Protein AF-A0A5C1WCX3-F1 (afdb_monomer)

Solvent-accessible surface area (backbone atoms only — not comparable to full-atom values): 14632 Å² total; per-residue (Å²): 118,58,54,65,74,42,49,71,80,59,62,38,35,52,77,54,63,35,59,62,58,68,59,16,51,50,37,26,51,51,13,43,49,52,18,51,50,52,45,65,70,44,47,64,62,51,51,53,50,53,56,34,58,76,44,61,42,79,35,90,69,39,45,83,42,77,73,47,75,51,74,46,94,71,34,42,33,42,35,40,33,31,38,35,41,76,88,66,50,77,47,77,50,75,48,67,39,64,46,78,77,90,76,88,82,88,65,56,42,27,26,19,74,88,45,76,84,48,70,46,46,40,54,58,44,75,40,40,62,46,33,51,52,51,51,49,49,52,34,48,50,25,39,51,44,14,50,50,15,47,51,47,39,52,52,40,51,52,50,49,62,57,34,69,46,67,32,42,51,44,71,39,73,22,40,53,76,47,78,48,80,50,95,69,33,31,38,37,34,30,37,34,66,56,94,91,42,79,46,76,51,71,35,47,36,49,61,87,51,47,66,25,54,74,42,78,83,63,45,32,33,42,28,32,28,39,77,87,50,90,64,65,30,69,32,33,62,84,49,67,34,40,69,64,50,72,67,52,48,48,43,40,44,66,50,47,44,75,42,53,52,49,51,52,51,58,57,61,71,74,106

Radius of gyration: 29.3 Å; Cα contacts (8 Å, |Δi|>4): 472; chains: 1; bounding box: 71×28×75 Å

Foldseek 3Di:
DALQVLFDQWFWFFPDFQFDLVVLVVLLCQLQVQLVVLCVVCVVVLVLLVQQLVAKDFQPLKDKDDWDWDDDPQFKIWIWIWIQHNVRDTDIDIDIFTDNDDDDDDWTWMAGPVDRVDIDIRVSSVRSVRVVVVSCCRSVVSNVSNVVSVVSNVVVVVVCVLRVDGFGKRKWKWFWDDWDADPFWIKTWIWTDDPNDIDIDIGIDGNPFAFQAQALVRGIGIWIDGPVDPHIGTATNQSNSIPDDPVSSVSSCVNRVVSSVSNVVVVVVVD

pLDDT: mean 83.67, std 8.53, range [45.97, 97.56]

Sequence (271 aa):
MSVLDAFPTRPLRASRIGISRLTGCFVVLVGFAFAGGIGWWQAEDLWRDYKISRNYEIADDARISNGECKTRKLIFTDCSATIIAADGARNRVEMMFVDMHAGGYETGVVRSREDPRLLTLELGVEKITDRILTFLAFVGGFAVLGIAGLAMLFKASRLRRAVAKPVVMRPVVAKVLTQTRTWLNHTIKYEYSLDGKTRKATSILKKNEIPFFLDTEERQVLAVVPQTTSTPILLDAGLETLDLTDEERAAVHAAISPVQDDIRLDRSMRW

Nearest PDB structures (foldseek):
  5qtm-assembly2_D  TM=6.653E-01  e=6.587E-01  Homo sapiens
  8rdz-assembly1_A  TM=6.719E-01  e=8.183E-01  Homo sapiens
  8ptt-assembly1_A  TM=5.996E-01  e=9.629E-01  Homo sapiens
  8rdz-assembly1_C  TM=5.675E-01  e=9.121E-01  Homo sapiens
  5qj4-assembly1_B  TM=4.917E-01  e=4.757E-01  Homo sapiens

Structure (mmCIF, N/CA/C/O backbone):
data_AF-A0A5C1WCX3-F1
#
_entry.id   AF-A0A5C1WCX3-F1
#
loop_
_atom_site.group_PDB
_atom_site.id
_atom_site.type_symbol
_atom_site.label_atom_id
_atom_site.label_alt_id
_atom_site.label_comp_id
_atom_site.label_asym_id
_atom_site.label_entity_id
_atom_site.label_seq_id
_atom_site.pdbx_PDB_ins_code
_atom_site.Cartn_x
_atom_site.Cartn_y
_atom_site.Cartn_z
_atom_site.occupancy
_atom_site.B_iso_or_equiv
_atom_site.auth_seq_id
_atom_site.auth_comp_id
_atom_site.auth_asym_id
_atom_site.auth_atom_id
_atom_site.pdbx_PDB_model_num
ATOM 1 N N . MET A 1 1 ? -27.845 5.867 27.909 1.00 54.31 1 MET A N 1
ATOM 2 C CA . MET A 1 1 ? -26.545 5.285 28.303 1.00 54.31 1 MET A CA 1
ATOM 3 C C . MET A 1 1 ? -25.679 5.271 27.056 1.00 54.31 1 MET A C 1
ATOM 5 O O . MET A 1 1 ? -26.200 4.885 26.016 1.00 54.31 1 MET A O 1
ATOM 9 N N . SER A 1 2 ? -24.451 5.796 27.095 1.00 75.56 2 SER A N 1
ATOM 10 C CA . SER A 1 2 ? -23.596 5.782 25.900 1.00 75.56 2 SER A CA 1
ATOM 11 C C . SER A 1 2 ? -23.181 4.342 25.609 1.00 75.56 2 SER A C 1
ATOM 13 O O . SER A 1 2 ? -22.926 3.586 26.545 1.00 75.56 2 SER A O 1
ATOM 15 N N . VAL A 1 3 ? -23.068 3.944 24.337 1.00 80.81 3 VAL A N 1
ATOM 16 C CA . VAL A 1 3 ? -22.602 2.582 24.006 1.00 80.81 3 VAL A CA 1
ATOM 17 C C . VAL A 1 3 ? -21.200 2.302 24.553 1.00 80.81 3 VAL A C 1
ATOM 19 O O . VAL A 1 3 ? -20.834 1.156 24.792 1.00 80.81 3 VAL A O 1
ATOM 22 N N . LEU A 1 4 ? -20.415 3.363 24.767 1.00 83.94 4 LEU A N 1
ATOM 23 C CA . LEU A 1 4 ? -19.086 3.278 25.360 1.00 83.94 4 LEU A CA 1
ATOM 24 C C . LEU A 1 4 ? -19.147 2.841 26.830 1.00 83.94 4 LEU A C 1
ATOM 26 O O . LEU A 1 4 ? -18.265 2.110 27.268 1.00 83.94 4 LEU A O 1
ATOM 30 N N . ASP A 1 5 ? -20.197 3.238 27.557 1.00 84.88 5 ASP A N 1
ATOM 31 C CA . ASP A 1 5 ? -20.399 2.900 28.974 1.00 84.88 5 ASP A CA 1
ATOM 32 C C . ASP A 1 5 ? -20.953 1.479 29.147 1.00 84.88 5 ASP A C 1
ATOM 34 O O . ASP A 1 5 ? -20.758 0.854 30.185 1.00 84.88 5 ASP A O 1
ATOM 38 N N . ALA A 1 6 ? -21.647 0.963 28.126 1.00 85.19 6 ALA A N 1
ATOM 39 C CA . ALA A 1 6 ? -22.152 -0.410 28.093 1.00 85.19 6 ALA A CA 1
ATOM 40 C C . ALA A 1 6 ? -21.048 -1.445 27.810 1.00 85.19 6 ALA A C 1
ATOM 42 O O . ALA A 1 6 ? -21.290 -2.649 27.890 1.00 85.19 6 ALA A O 1
ATOM 43 N N . PHE A 1 7 ? -19.843 -0.992 27.453 1.00 86.88 7 PHE A N 1
ATOM 44 C CA . PHE A 1 7 ? -18.745 -1.872 27.090 1.00 86.88 7 PHE A CA 1
ATOM 45 C C . PHE A 1 7 ? -18.022 -2.412 28.335 1.00 86.88 7 PHE A C 1
ATOM 47 O O . PHE A 1 7 ? -17.680 -1.633 29.230 1.00 86.88 7 PHE A O 1
ATOM 54 N N . PRO A 1 8 ? -17.732 -3.723 28.414 1.00 87.12 8 PRO A N 1
ATOM 55 C CA . PRO A 1 8 ? -17.128 -4.299 29.608 1.00 87.12 8 PRO A CA 1
ATOM 56 C C . PRO A 1 8 ? -15.691 -3.809 29.828 1.00 87.12 8 PRO A C 1
ATOM 58 O O . PRO A 1 8 ? -14.899 -3.656 28.896 1.00 87.12 8 PRO A O 1
ATOM 61 N N . THR A 1 9 ? -15.335 -3.615 31.098 1.00 87.31 9 THR A N 1
ATOM 62 C CA . THR A 1 9 ? -14.008 -3.145 31.533 1.00 87.31 9 THR A CA 1
ATOM 63 C C . THR A 1 9 ? -13.028 -4.282 31.825 1.00 87.31 9 THR A C 1
ATOM 65 O O . THR A 1 9 ? -11.840 -4.036 32.055 1.00 87.31 9 THR A O 1
ATOM 68 N N . ARG A 1 10 ? -13.496 -5.538 31.804 1.00 89.75 10 ARG A N 1
ATOM 69 C CA . ARG A 1 10 ? -12.650 -6.719 32.010 1.00 89.75 10 ARG A CA 1
ATOM 70 C C . ARG A 1 10 ? -11.712 -6.961 30.816 1.00 89.75 10 ARG A C 1
ATOM 72 O O . ARG A 1 10 ? -11.989 -6.515 29.702 1.00 89.75 10 ARG A O 1
ATOM 79 N N . PRO A 1 11 ? -10.612 -7.705 31.006 1.00 89.25 11 PRO A N 1
ATOM 80 C CA . PRO A 1 11 ? -9.780 -8.145 29.894 1.00 89.25 11 PRO A CA 1
ATOM 81 C C . PRO A 1 11 ? -10.561 -9.039 28.919 1.00 89.25 11 PRO A C 1
ATOM 83 O O . PRO A 1 11 ? -11.197 -10.006 29.339 1.00 89.25 11 PRO A O 1
ATOM 86 N N . LEU A 1 12 ? -10.461 -8.729 27.625 1.00 88.25 12 LEU A N 1
ATOM 87 C CA . LEU A 1 12 ? -11.078 -9.469 26.524 1.00 88.25 12 LEU A CA 1
ATOM 88 C C . LEU A 1 12 ? -10.011 -10.011 25.571 1.00 88.25 12 LEU A C 1
ATOM 90 O O . LEU A 1 12 ? -8.953 -9.405 25.367 1.00 88.25 12 LEU A O 1
ATOM 94 N N . ARG A 1 13 ? -10.300 -11.144 24.942 1.00 87.44 13 ARG A N 1
ATOM 95 C CA . ARG A 1 13 ? -9.535 -11.721 23.842 1.00 87.44 13 ARG A CA 1
ATOM 96 C C . ARG A 1 13 ? -10.219 -11.406 22.515 1.00 87.44 13 ARG A C 1
ATOM 98 O O . ARG A 1 13 ? -11.413 -11.619 22.333 1.00 87.44 13 ARG A O 1
ATOM 105 N N . ALA A 1 14 ? -9.429 -10.961 21.542 1.00 86.69 14 ALA A N 1
ATOM 106 C CA . ALA A 1 14 ? -9.920 -10.787 20.181 1.00 86.69 14 ALA A CA 1
ATOM 107 C C . ALA A 1 14 ? -9.799 -12.101 19.395 1.00 86.69 14 ALA A C 1
ATOM 109 O O . ALA A 1 14 ? -8.703 -12.655 19.257 1.00 86.69 14 ALA A O 1
ATOM 110 N N . SER A 1 15 ? -10.916 -12.583 18.851 1.00 80.62 15 SER A N 1
ATOM 111 C CA . SER A 1 15 ? -10.956 -13.751 17.961 1.00 80.62 15 SER A CA 1
ATOM 112 C C . SER A 1 15 ? -10.425 -13.396 16.564 1.00 80.62 15 SER A C 1
ATOM 114 O O . SER A 1 15 ? -9.787 -14.212 15.890 1.00 80.62 15 SER A O 1
ATOM 116 N N . ARG A 1 16 ? -10.640 -12.143 16.141 1.00 81.00 16 ARG A N 1
ATOM 117 C CA . ARG A 1 16 ? -10.259 -11.590 14.837 1.00 81.00 16 ARG A CA 1
ATOM 118 C C . ARG A 1 16 ? -9.693 -10.178 15.009 1.00 81.00 16 ARG A C 1
ATOM 120 O O . ARG A 1 16 ? -10.049 -9.458 15.927 1.00 81.00 16 ARG A O 1
ATOM 127 N N . ILE A 1 17 ? -8.780 -9.781 14.119 1.00 82.44 17 ILE A N 1
ATOM 128 C CA . ILE A 1 17 ? -8.096 -8.473 14.193 1.00 82.44 17 ILE A CA 1
ATOM 129 C C . ILE A 1 17 ? -8.298 -7.588 12.955 1.00 82.44 17 ILE A C 1
ATOM 131 O O . ILE A 1 17 ? -7.704 -6.521 12.871 1.00 82.44 17 ILE A O 1
ATOM 135 N N . GLY A 1 18 ? -9.057 -8.048 11.955 1.00 77.94 18 GLY A N 1
ATOM 136 C CA . GLY A 1 18 ? -9.372 -7.268 10.748 1.00 77.94 18 GLY A CA 1
ATOM 137 C C . GLY A 1 18 ? -8.193 -6.944 9.813 1.00 77.94 18 GLY A C 1
ATOM 138 O O . GLY A 1 18 ? -8.385 -6.245 8.824 1.00 77.94 18 GLY A O 1
ATOM 139 N N . ILE A 1 19 ? -6.975 -7.440 10.078 1.00 81.12 19 ILE A N 1
ATOM 140 C CA . ILE A 1 19 ? -5.797 -7.250 9.211 1.00 81.12 19 ILE A CA 1
ATOM 141 C C . ILE A 1 19 ? -5.394 -8.592 8.585 1.00 81.12 19 ILE A C 1
ATOM 143 O O . ILE A 1 19 ? -4.984 -9.530 9.281 1.00 81.12 19 ILE A O 1
ATOM 147 N N . SER A 1 20 ? -5.494 -8.685 7.258 1.00 81.25 20 SER A N 1
ATOM 148 C CA . SER A 1 20 ? -5.172 -9.897 6.499 1.00 81.25 20 SER A CA 1
ATOM 149 C C . SER A 1 20 ? -3.660 -10.081 6.333 1.00 81.25 20 SER A C 1
ATOM 151 O O . SER A 1 20 ? -2.993 -9.310 5.641 1.00 81.25 20 SER A O 1
ATOM 153 N N . ARG A 1 21 ? -3.110 -11.151 6.928 1.00 85.50 21 ARG A N 1
ATOM 154 C CA . ARG A 1 21 ? -1.709 -11.554 6.694 1.00 85.50 21 ARG A CA 1
ATOM 155 C C . ARG A 1 21 ? -1.490 -12.021 5.262 1.00 85.50 21 ARG A C 1
ATOM 157 O O . ARG A 1 21 ? -0.447 -11.727 4.700 1.00 85.50 21 ARG A O 1
ATOM 164 N N . LEU A 1 22 ? -2.468 -12.712 4.679 1.00 86.50 22 LEU A N 1
ATOM 165 C CA . LEU A 1 22 ? -2.357 -13.240 3.323 1.00 86.50 22 LEU A CA 1
ATOM 166 C C . LEU A 1 22 ? -2.251 -12.106 2.300 1.00 86.50 22 LEU A C 1
ATOM 168 O O . LEU A 1 22 ? -1.388 -12.143 1.433 1.00 86.50 22 LEU A O 1
ATOM 172 N N . THR A 1 23 ? -3.049 -11.050 2.477 1.00 85.81 23 THR A N 1
ATOM 173 C CA . THR A 1 23 ? -2.954 -9.837 1.655 1.00 85.81 23 THR A CA 1
ATOM 174 C C . THR A 1 23 ? -1.599 -9.156 1.834 1.00 85.81 23 THR A C 1
ATOM 176 O O . THR A 1 23 ? -0.969 -8.809 0.844 1.00 85.81 23 THR A O 1
ATOM 179 N N . GLY A 1 24 ? -1.108 -9.025 3.073 1.00 88.88 24 GLY A N 1
ATOM 180 C CA . GLY A 1 24 ? 0.228 -8.479 3.334 1.00 88.88 24 GLY A CA 1
ATOM 181 C C . GLY A 1 24 ? 1.340 -9.279 2.645 1.00 88.88 24 GLY A C 1
ATOM 182 O O . GLY A 1 24 ? 2.166 -8.696 1.952 1.00 88.88 24 GLY A O 1
ATOM 183 N N . CYS A 1 25 ? 1.331 -10.611 2.768 1.00 93.56 25 CYS A N 1
ATOM 184 C CA . CYS A 1 25 ? 2.296 -11.492 2.103 1.00 93.56 25 CYS A CA 1
ATOM 185 C C . CYS A 1 25 ? 2.216 -11.383 0.578 1.00 93.56 25 CYS A C 1
ATOM 187 O O . CYS A 1 25 ? 3.249 -11.276 -0.072 1.00 93.56 25 CYS A O 1
ATOM 189 N N . PHE A 1 26 ? 1.009 -11.368 0.014 1.00 93.12 26 PHE A N 1
ATOM 190 C CA . PHE A 1 26 ? 0.811 -11.209 -1.423 1.00 93.12 26 PHE A CA 1
ATOM 191 C C . PHE A 1 26 ? 1.387 -9.882 -1.932 1.00 93.12 26 PHE A C 1
ATOM 193 O O . PHE A 1 26 ? 2.135 -9.876 -2.902 1.00 93.12 26 PHE A O 1
ATOM 200 N N . VAL A 1 27 ? 1.112 -8.769 -1.243 1.00 93.19 27 VAL A N 1
ATOM 201 C CA . VAL A 1 27 ? 1.635 -7.441 -1.607 1.00 93.19 27 VAL A CA 1
ATOM 202 C C . VAL A 1 27 ? 3.164 -7.389 -1.518 1.00 93.19 27 VAL A C 1
ATOM 204 O O . VAL A 1 27 ? 3.795 -6.821 -2.403 1.00 93.19 27 VAL A O 1
ATOM 207 N N . VAL A 1 28 ? 3.767 -8.011 -0.497 1.00 96.50 28 VAL A N 1
ATOM 208 C CA . VAL A 1 28 ? 5.232 -8.142 -0.381 1.00 96.50 28 VAL A CA 1
ATOM 209 C C . VAL A 1 28 ? 5.802 -8.914 -1.568 1.00 96.50 28 VAL A C 1
ATOM 211 O O . VAL A 1 28 ? 6.721 -8.428 -2.223 1.00 96.50 28 VAL A O 1
ATOM 214 N N . LEU A 1 29 ? 5.251 -10.099 -1.851 1.00 97.06 29 LEU A N 1
ATOM 215 C CA . LEU A 1 29 ? 5.734 -10.966 -2.924 1.00 97.06 29 LEU A CA 1
ATOM 216 C C . LEU A 1 29 ? 5.628 -10.277 -4.281 1.00 97.06 29 LEU A C 1
ATOM 218 O O . LEU A 1 29 ? 6.614 -10.217 -5.002 1.00 97.06 29 LEU A O 1
ATOM 222 N N . VAL A 1 30 ? 4.466 -9.708 -4.600 1.00 96.06 30 VAL A N 1
ATOM 223 C CA . VAL A 1 30 ? 4.247 -8.982 -5.854 1.00 96.06 30 VAL A CA 1
ATOM 224 C C . VAL A 1 30 ? 5.168 -7.765 -5.935 1.00 96.06 30 VAL A C 1
ATOM 226 O O . VAL A 1 30 ? 5.891 -7.622 -6.914 1.00 96.06 30 VAL A O 1
ATOM 229 N N . GLY A 1 31 ? 5.209 -6.916 -4.904 1.00 96.12 31 GLY A N 1
ATOM 230 C CA . GLY A 1 31 ? 6.033 -5.705 -4.907 1.00 96.12 31 GLY A CA 1
ATOM 231 C C . GLY A 1 31 ? 7.514 -5.995 -5.160 1.00 96.12 31 GLY A C 1
ATOM 232 O O . GLY A 1 31 ? 8.108 -5.429 -6.074 1.00 96.12 31 GLY A O 1
ATOM 233 N N . PHE A 1 32 ? 8.111 -6.929 -4.415 1.00 97.56 32 PHE A N 1
ATOM 234 C CA . PHE A 1 32 ? 9.528 -7.254 -4.596 1.00 97.56 32 PHE A CA 1
ATOM 235 C C . PHE A 1 32 ? 9.811 -8.095 -5.844 1.00 97.56 32 PHE A C 1
ATOM 237 O O . PHE A 1 32 ? 10.855 -7.890 -6.458 1.00 97.56 32 PHE A O 1
ATOM 244 N N . ALA A 1 33 ? 8.908 -8.989 -6.262 1.00 97.12 33 ALA A N 1
ATOM 245 C CA . ALA A 1 33 ? 9.095 -9.759 -7.492 1.00 97.12 33 ALA A CA 1
ATOM 246 C C . ALA A 1 33 ? 9.099 -8.854 -8.729 1.00 97.12 33 ALA A C 1
ATOM 248 O O . ALA A 1 33 ? 9.967 -9.003 -9.582 1.00 97.12 33 ALA A O 1
ATOM 249 N N . PHE A 1 34 ? 8.184 -7.881 -8.813 1.00 96.12 34 PHE A N 1
ATOM 250 C CA . PHE A 1 34 ? 8.174 -6.925 -9.923 1.00 96.12 34 PHE A CA 1
ATOM 251 C C . PHE A 1 34 ? 9.358 -5.957 -9.859 1.00 96.12 34 PHE A C 1
ATOM 253 O O . PHE A 1 34 ? 10.005 -5.743 -10.879 1.00 96.12 34 PHE A O 1
ATOM 260 N N . ALA A 1 35 ? 9.693 -5.419 -8.681 1.00 95.44 35 ALA A N 1
ATOM 261 C CA . ALA A 1 35 ? 10.859 -4.544 -8.536 1.00 95.44 35 ALA A CA 1
ATOM 262 C C . ALA A 1 35 ? 12.164 -5.262 -8.920 1.00 95.44 35 ALA A C 1
ATOM 264 O O . ALA A 1 35 ? 12.956 -4.731 -9.695 1.00 95.44 35 ALA A O 1
ATOM 265 N N . GLY A 1 36 ? 12.362 -6.487 -8.421 1.00 94.75 36 GLY A N 1
ATOM 266 C CA . GLY A 1 36 ? 13.529 -7.310 -8.730 1.00 94.75 36 GLY A CA 1
ATOM 267 C C . GLY A 1 36 ? 13.553 -7.781 -10.183 1.00 94.75 36 GLY A C 1
ATOM 268 O O . GLY A 1 36 ? 14.598 -7.712 -10.818 1.00 94.75 36 GLY A O 1
ATOM 269 N N . GLY A 1 37 ? 12.410 -8.199 -10.731 1.00 94.75 37 GLY A N 1
ATOM 270 C CA . GLY A 1 37 ? 12.292 -8.651 -12.118 1.00 94.75 37 GLY A CA 1
ATOM 271 C C . GLY A 1 37 ? 12.561 -7.539 -13.132 1.00 94.75 37 GLY A C 1
ATOM 272 O O . GLY A 1 37 ? 13.346 -7.740 -14.054 1.00 94.75 37 GLY A O 1
ATOM 273 N N . ILE A 1 38 ? 11.974 -6.351 -12.937 1.00 91.00 38 ILE A N 1
ATOM 274 C CA . ILE A 1 38 ? 12.250 -5.172 -13.779 1.00 91.00 38 ILE A CA 1
ATOM 275 C C . ILE A 1 38 ? 13.706 -4.742 -13.614 1.00 91.00 38 ILE A C 1
ATOM 277 O O . ILE A 1 38 ? 14.377 -4.478 -14.608 1.00 91.00 38 ILE A O 1
ATOM 281 N N . GLY A 1 39 ? 14.196 -4.705 -12.371 1.00 92.00 39 GLY A N 1
ATOM 282 C CA . GLY A 1 39 ? 15.583 -4.379 -12.062 1.00 92.00 39 GLY A CA 1
ATOM 283 C C . GLY A 1 39 ? 16.560 -5.276 -12.812 1.00 92.00 39 GLY A C 1
ATOM 284 O O . GLY A 1 39 ? 17.417 -4.775 -13.523 1.00 92.00 39 GLY A O 1
ATOM 285 N N . TRP A 1 40 ? 16.391 -6.593 -12.715 1.00 92.12 40 TRP A N 1
ATOM 286 C CA . TRP A 1 40 ? 17.244 -7.566 -13.394 1.00 92.12 40 TRP A CA 1
ATOM 287 C C . TRP A 1 40 ? 17.157 -7.468 -14.919 1.00 92.12 40 TRP A C 1
ATOM 289 O O . TRP A 1 40 ? 18.179 -7.487 -15.593 1.00 92.12 40 TRP A O 1
ATOM 299 N N . TRP A 1 41 ? 15.944 -7.342 -15.465 1.00 87.44 41 TRP A N 1
ATOM 300 C CA . TRP A 1 41 ? 15.730 -7.338 -16.913 1.00 87.44 41 TRP A CA 1
ATOM 301 C C . TRP A 1 41 ? 16.257 -6.073 -17.602 1.00 87.44 41 TRP A C 1
ATOM 303 O O . TRP A 1 41 ? 16.785 -6.165 -18.702 1.00 87.44 41 TRP A O 1
ATOM 313 N N . GLN A 1 42 ? 16.134 -4.903 -16.968 1.00 86.19 42 GLN A N 1
ATOM 314 C CA . GLN A 1 42 ? 16.474 -3.616 -17.591 1.00 86.19 42 GLN A CA 1
ATOM 315 C C . GLN A 1 42 ? 17.827 -3.046 -17.147 1.00 86.19 42 GLN A C 1
ATOM 317 O O . GLN A 1 42 ? 18.332 -2.127 -17.791 1.00 86.19 42 GLN A O 1
ATOM 322 N N . ALA A 1 43 ? 18.423 -3.536 -16.054 1.00 84.44 43 ALA A N 1
ATOM 323 C CA . ALA A 1 43 ? 19.650 -2.943 -15.520 1.00 84.44 43 ALA A CA 1
ATOM 324 C C . ALA A 1 43 ? 20.826 -3.016 -16.499 1.00 84.44 43 ALA A C 1
ATOM 326 O O . ALA A 1 43 ? 21.562 -2.038 -16.609 1.00 84.44 43 ALA A O 1
ATOM 327 N N . GLU A 1 44 ? 21.008 -4.137 -17.205 1.00 83.88 44 GLU A N 1
ATOM 328 C CA . GLU A 1 44 ? 22.140 -4.304 -18.127 1.00 83.88 44 GLU A CA 1
ATOM 329 C C . GLU A 1 44 ? 22.045 -3.356 -19.327 1.00 83.88 44 GLU A C 1
ATOM 331 O O . GLU A 1 44 ? 23.003 -2.639 -19.623 1.00 83.88 44 GLU A O 1
ATOM 336 N N . ASP A 1 45 ? 20.878 -3.293 -19.971 1.00 79.44 45 ASP A N 1
ATOM 337 C CA . ASP A 1 45 ? 20.640 -2.397 -21.104 1.00 79.44 45 ASP A CA 1
ATOM 338 C C . ASP A 1 45 ? 20.734 -0.924 -20.683 1.00 79.44 45 ASP A C 1
ATOM 340 O O . ASP A 1 45 ? 21.386 -0.127 -21.357 1.00 79.44 45 ASP A O 1
ATOM 344 N N . LEU A 1 46 ? 20.165 -0.560 -19.528 1.00 82.19 46 LEU A N 1
ATOM 345 C CA . LEU A 1 46 ? 20.237 0.807 -19.011 1.00 82.19 46 LEU A CA 1
ATOM 346 C C . LEU A 1 46 ? 21.671 1.211 -18.650 1.00 82.19 46 LEU A C 1
ATOM 348 O O . LEU A 1 46 ? 22.074 2.345 -18.905 1.00 82.19 46 LEU A O 1
ATOM 352 N N . TRP A 1 47 ? 22.455 0.296 -18.073 1.00 83.06 47 TRP A N 1
ATOM 353 C CA . TRP A 1 47 ? 23.858 0.540 -17.746 1.00 83.06 47 TRP A CA 1
ATOM 354 C C . TRP A 1 47 ? 24.712 0.720 -19.002 1.00 83.06 47 TRP A C 1
ATOM 356 O O . TRP A 1 47 ? 25.517 1.654 -19.070 1.00 83.06 47 TRP A O 1
ATOM 366 N N . ARG A 1 48 ? 24.509 -0.134 -20.014 1.00 78.75 48 ARG A N 1
ATOM 367 C CA . ARG A 1 48 ? 25.169 -0.008 -21.318 1.00 78.75 48 ARG A CA 1
ATOM 368 C C . ARG A 1 48 ? 24.858 1.348 -21.947 1.00 78.75 48 ARG A C 1
ATOM 370 O O . ARG A 1 48 ? 25.778 2.067 -22.326 1.00 78.75 48 ARG A O 1
ATOM 377 N N . ASP A 1 49 ? 23.587 1.725 -21.994 1.00 76.19 49 ASP A N 1
ATOM 378 C CA . ASP A 1 49 ? 23.151 2.958 -22.646 1.00 76.19 49 ASP A CA 1
ATOM 379 C C . ASP A 1 49 ? 23.601 4.211 -21.868 1.00 76.19 49 ASP A C 1
ATOM 381 O O . ASP A 1 49 ? 24.029 5.198 -22.470 1.00 76.19 49 ASP A O 1
ATOM 385 N N . TYR A 1 50 ? 23.626 4.154 -20.530 1.00 82.50 50 TYR A N 1
ATOM 386 C CA . TYR A 1 50 ? 24.215 5.204 -19.693 1.00 82.50 50 TYR A CA 1
ATOM 387 C C . TYR A 1 50 ? 25.710 5.376 -19.975 1.00 82.50 50 TYR A C 1
ATOM 389 O O . TYR A 1 50 ? 26.184 6.504 -20.124 1.00 82.50 50 TYR A O 1
ATOM 397 N N . LYS A 1 51 ? 26.458 4.276 -20.118 1.00 81.94 51 LYS A N 1
ATOM 398 C CA . LYS A 1 51 ? 27.881 4.330 -20.463 1.00 81.94 51 LYS A CA 1
ATOM 399 C C . LYS A 1 51 ? 28.100 5.001 -21.823 1.00 81.94 51 LYS A C 1
ATOM 401 O O . LYS A 1 51 ? 28.961 5.871 -21.934 1.00 81.94 51 LYS A O 1
ATOM 406 N N . ILE A 1 52 ? 27.287 4.658 -22.825 1.00 79.00 52 ILE A N 1
ATOM 407 C CA . ILE A 1 52 ? 27.352 5.270 -24.161 1.00 79.00 52 ILE A CA 1
ATOM 408 C C . ILE A 1 52 ? 27.044 6.774 -24.087 1.00 79.00 52 ILE A C 1
ATOM 410 O O . ILE A 1 52 ? 27.793 7.569 -24.650 1.00 79.00 52 ILE A O 1
ATOM 414 N N . SER A 1 53 ? 26.026 7.189 -23.322 1.00 79.25 53 SER A N 1
ATOM 415 C CA . SER A 1 53 ? 25.641 8.608 -23.213 1.00 79.25 53 SER A CA 1
ATOM 416 C C . SER A 1 53 ? 26.738 9.534 -22.671 1.00 79.25 53 SER A C 1
ATOM 418 O O . SER A 1 53 ? 26.702 10.740 -22.906 1.00 79.25 53 SER A O 1
ATOM 420 N N . ARG A 1 54 ? 27.727 8.992 -21.946 1.00 82.69 54 ARG A N 1
ATOM 421 C CA . ARG A 1 54 ? 28.820 9.778 -21.355 1.00 82.69 54 ARG A CA 1
ATOM 422 C C . ARG A 1 54 ? 29.935 10.091 -22.346 1.00 82.69 54 ARG A C 1
ATOM 424 O O . ARG A 1 54 ? 30.655 11.062 -22.127 1.00 82.69 54 ARG A O 1
ATOM 431 N N . ASN A 1 55 ? 30.110 9.270 -23.382 1.00 81.81 55 ASN A N 1
ATOM 432 C CA . ASN A 1 55 ? 31.221 9.396 -24.321 1.00 81.81 55 ASN A CA 1
ATOM 433 C C . ASN A 1 55 ? 30.871 8.767 -25.682 1.00 81.81 55 ASN A C 1
ATOM 435 O O . ASN A 1 55 ? 31.230 7.617 -25.967 1.00 81.81 55 ASN A O 1
ATOM 439 N N . TYR A 1 56 ? 30.154 9.532 -26.508 1.00 83.00 56 TYR A N 1
ATOM 440 C CA . TYR A 1 56 ? 29.706 9.115 -27.835 1.00 83.00 56 TYR A CA 1
ATOM 441 C C . TYR A 1 56 ? 30.250 10.019 -28.947 1.00 83.00 56 TYR A C 1
ATOM 443 O O . TYR A 1 56 ? 30.691 11.146 -28.712 1.00 83.00 56 TYR A O 1
ATOM 451 N N . GLU A 1 57 ? 30.209 9.503 -30.170 1.00 85.00 57 GLU A N 1
ATOM 452 C CA . GLU A 1 57 ? 30.442 10.240 -31.409 1.00 85.00 57 GLU A CA 1
ATOM 453 C C . GLU A 1 57 ? 29.385 9.887 -32.458 1.00 85.00 57 GLU A C 1
ATOM 455 O O . GLU A 1 57 ? 28.771 8.820 -32.398 1.00 85.00 57 GLU A O 1
ATOM 460 N N . ILE A 1 58 ? 29.160 10.797 -33.405 1.00 84.62 58 ILE A N 1
ATOM 461 C CA . ILE A 1 58 ? 28.224 10.592 -34.515 1.00 84.62 58 ILE A CA 1
ATOM 462 C C . ILE A 1 58 ? 28.857 9.608 -35.506 1.00 84.62 58 ILE A C 1
ATOM 464 O O . ILE A 1 58 ? 30.019 9.761 -35.882 1.00 84.62 58 ILE A O 1
ATOM 468 N N . ALA A 1 59 ? 28.104 8.582 -35.900 1.00 83.00 59 ALA A N 1
ATOM 469 C CA . ALA A 1 59 ? 28.544 7.562 -36.846 1.00 83.00 59 ALA A CA 1
ATOM 470 C C . ALA A 1 59 ? 27.950 7.832 -38.238 1.00 8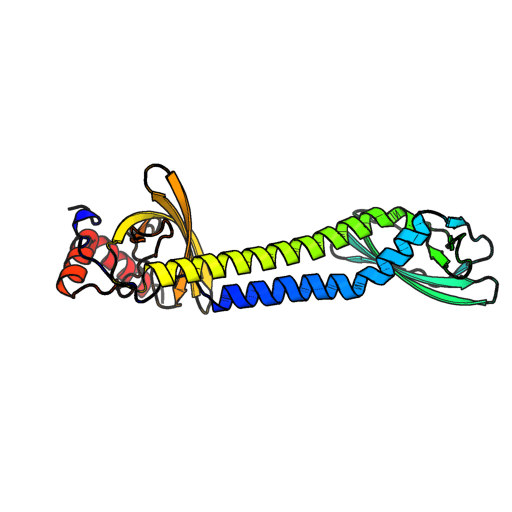3.00 59 ALA A C 1
ATOM 472 O O . ALA A 1 59 ? 26.942 7.235 -38.616 1.00 83.00 59 ALA A O 1
ATOM 473 N N . ASP A 1 60 ? 28.587 8.722 -39.004 1.00 81.19 60 ASP A N 1
ATOM 474 C CA . ASP A 1 60 ? 28.153 9.107 -40.363 1.00 81.19 60 ASP A CA 1
ATOM 475 C C . ASP A 1 60 ? 28.223 7.949 -41.383 1.00 81.19 60 ASP A C 1
ATOM 477 O O . ASP A 1 60 ? 27.623 7.990 -42.459 1.00 81.19 60 ASP A O 1
ATOM 481 N N . ASP A 1 61 ? 28.972 6.900 -41.047 1.00 80.94 61 ASP A N 1
ATOM 482 C CA . ASP A 1 61 ? 29.172 5.682 -41.830 1.00 80.94 61 ASP A CA 1
ATOM 483 C C . ASP A 1 61 ? 28.100 4.603 -41.576 1.00 80.94 61 ASP A C 1
ATOM 485 O O . ASP A 1 61 ? 28.044 3.611 -42.309 1.00 80.94 61 ASP A O 1
ATOM 489 N N . ALA A 1 62 ? 27.231 4.786 -40.575 1.00 79.62 62 ALA A N 1
ATOM 490 C CA . ALA A 1 62 ? 26.151 3.868 -40.229 1.00 79.62 62 ALA A CA 1
ATOM 491 C C . ALA A 1 62 ? 24.786 4.407 -40.681 1.00 79.62 62 ALA A C 1
ATOM 493 O O . ALA A 1 62 ? 24.531 5.609 -40.686 1.00 79.62 62 ALA A O 1
ATOM 494 N N . ARG A 1 63 ? 23.872 3.509 -41.069 1.00 82.62 63 ARG A N 1
ATOM 495 C CA . ARG A 1 63 ? 22.543 3.895 -41.577 1.00 82.62 63 ARG A CA 1
ATOM 496 C C . ARG A 1 63 ? 21.419 3.218 -40.815 1.00 82.62 63 ARG A C 1
ATOM 498 O O . ARG A 1 63 ? 21.512 2.046 -40.452 1.00 82.62 63 ARG A O 1
ATOM 505 N N . ILE A 1 64 ? 20.325 3.952 -40.637 1.00 81.06 64 ILE A N 1
ATOM 506 C CA . ILE A 1 64 ? 19.089 3.449 -40.039 1.00 81.06 64 ILE A CA 1
ATOM 507 C C . ILE A 1 64 ? 18.230 2.814 -41.136 1.00 81.06 64 ILE A C 1
ATOM 509 O O . ILE A 1 64 ? 18.022 3.390 -42.202 1.00 81.06 64 ILE A O 1
ATOM 513 N N . SER A 1 65 ? 17.717 1.621 -40.865 1.00 83.06 65 SER A N 1
ATOM 514 C CA . SER A 1 65 ? 16.766 0.894 -41.698 1.00 83.06 65 SER A CA 1
ATOM 515 C C . SER A 1 65 ? 15.589 0.438 -40.834 1.00 83.06 65 SER A C 1
ATOM 517 O O . SER A 1 65 ? 15.780 0.046 -39.682 1.00 83.06 65 SER A O 1
ATOM 519 N N . ASN A 1 66 ? 14.369 0.485 -41.379 1.00 81.56 66 ASN A N 1
ATOM 520 C CA . ASN A 1 66 ? 13.137 0.047 -40.706 1.00 81.56 66 ASN A CA 1
ATOM 521 C C . ASN A 1 66 ? 12.945 0.656 -39.301 1.00 81.56 66 ASN A C 1
ATOM 523 O O . ASN A 1 66 ? 12.818 -0.074 -38.319 1.00 81.56 66 ASN A O 1
ATOM 527 N N . GLY A 1 67 ? 12.972 1.987 -39.204 1.00 79.06 67 GLY A N 1
ATOM 528 C CA . GLY A 1 67 ? 12.624 2.699 -37.974 1.00 79.06 67 GLY A CA 1
ATOM 529 C C . GLY A 1 67 ? 11.108 2.786 -37.801 1.00 79.06 67 GLY A C 1
ATOM 530 O O . GLY A 1 67 ? 10.421 3.318 -38.670 1.00 79.06 67 GLY A O 1
ATOM 531 N N . GLU A 1 68 ? 10.591 2.288 -36.684 1.00 82.56 68 GLU A N 1
ATOM 532 C CA . GLU A 1 68 ? 9.185 2.412 -36.298 1.00 82.56 68 GLU A CA 1
ATOM 533 C C . GLU A 1 68 ? 9.104 2.894 -34.850 1.00 82.56 68 GLU A C 1
ATOM 535 O O . GLU A 1 68 ? 9.736 2.318 -33.968 1.00 82.56 68 GLU A O 1
ATOM 540 N N . CYS A 1 69 ? 8.311 3.937 -34.607 1.00 79.38 69 CYS A N 1
ATOM 541 C CA . CYS A 1 69 ? 7.987 4.418 -33.270 1.00 79.38 69 CYS A CA 1
ATOM 542 C C . CYS A 1 69 ? 6.476 4.369 -33.061 1.00 79.38 69 CYS A C 1
ATOM 544 O O . CYS A 1 69 ? 5.701 4.857 -33.885 1.00 79.38 69 CYS A O 1
ATOM 546 N N . LYS A 1 70 ? 6.049 3.793 -31.939 1.00 80.25 70 LYS A N 1
ATOM 547 C CA . LYS A 1 70 ? 4.647 3.630 -31.577 1.00 80.25 70 LYS A CA 1
ATOM 548 C C . LYS A 1 70 ? 4.397 4.177 -30.182 1.00 80.25 70 LYS A C 1
ATOM 550 O O . LYS A 1 70 ? 4.789 3.575 -29.186 1.00 80.25 70 LYS A O 1
ATOM 555 N N . THR A 1 71 ? 3.666 5.284 -30.111 1.00 78.25 71 THR A N 1
ATOM 556 C CA . THR A 1 71 ? 3.216 5.855 -28.840 1.00 78.25 71 THR A CA 1
ATOM 557 C C . THR A 1 71 ? 1.901 5.213 -28.401 1.00 78.25 71 THR A C 1
ATOM 559 O O . THR A 1 71 ? 0.900 5.217 -29.119 1.00 78.25 71 THR A O 1
ATOM 562 N N . ARG A 1 72 ? 1.885 4.643 -27.197 1.00 77.31 72 ARG A N 1
ATOM 563 C CA . ARG A 1 72 ? 0.724 4.038 -26.542 1.00 77.31 72 ARG A CA 1
ATOM 564 C C . ARG A 1 72 ? 0.343 4.857 -25.314 1.00 77.31 72 ARG A C 1
ATOM 566 O O . ARG A 1 72 ? 1.193 5.318 -24.557 1.00 77.31 72 ARG A O 1
ATOM 573 N N . LYS A 1 73 ? -0.967 4.990 -25.077 1.00 68.94 73 LYS A N 1
ATOM 574 C CA . LYS A 1 73 ? -1.529 5.693 -23.905 1.00 68.94 73 LYS A CA 1
ATOM 575 C C . LYS A 1 73 ? -0.990 7.127 -23.721 1.00 68.94 73 LYS A C 1
ATOM 577 O O . LYS A 1 73 ? -0.858 7.574 -22.589 1.00 68.94 73 LYS A O 1
ATOM 582 N N . LEU A 1 74 ? -0.684 7.820 -24.822 1.00 63.03 74 LEU A N 1
ATOM 583 C CA . LEU A 1 74 ? -0.155 9.195 -24.876 1.00 63.03 74 LEU A CA 1
ATOM 584 C C . LEU A 1 74 ? 1.207 9.461 -24.209 1.00 63.03 74 LEU A C 1
ATOM 586 O O . LEU A 1 74 ? 1.693 10.578 -24.332 1.00 63.03 74 LEU A O 1
ATOM 590 N N . ILE A 1 75 ? 1.802 8.491 -23.509 1.00 72.25 75 ILE A N 1
ATOM 591 C CA . ILE A 1 75 ? 3.039 8.720 -22.748 1.00 72.25 75 ILE A CA 1
ATOM 592 C C . ILE A 1 75 ? 4.108 7.653 -22.959 1.00 72.25 75 ILE A C 1
ATOM 594 O O . ILE A 1 75 ? 5.259 7.925 -22.671 1.00 72.25 75 ILE A O 1
ATOM 598 N N . PHE A 1 76 ? 3.771 6.443 -23.417 1.00 74.56 76 PHE A N 1
ATOM 599 C CA . PHE A 1 76 ? 4.758 5.378 -23.618 1.00 74.56 76 PHE A CA 1
ATOM 600 C C . PHE A 1 76 ? 5.111 5.285 -25.092 1.00 74.56 76 PHE A C 1
ATOM 602 O O . PHE A 1 76 ? 4.259 4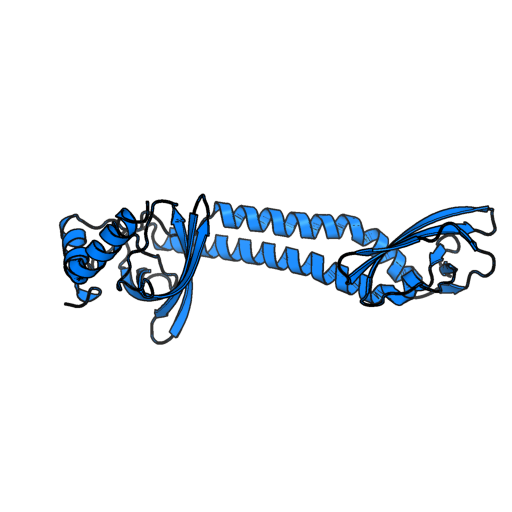.878 -25.877 1.00 74.56 76 PHE A O 1
ATOM 609 N N . THR A 1 77 ? 6.340 5.621 -25.466 1.00 79.06 77 THR A N 1
ATOM 610 C CA . THR A 1 77 ? 6.810 5.504 -26.848 1.00 79.06 77 THR A CA 1
ATOM 611 C C . THR A 1 77 ? 7.765 4.323 -26.962 1.00 79.06 77 THR A C 1
ATOM 613 O O . THR A 1 77 ? 8.820 4.300 -26.330 1.00 79.06 77 THR A O 1
ATOM 616 N N . ASP A 1 78 ? 7.364 3.339 -27.767 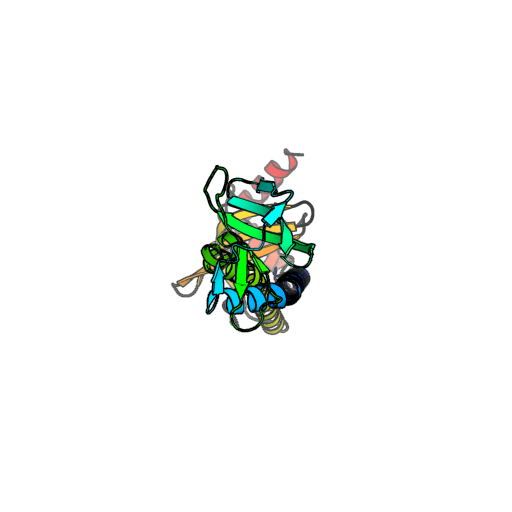1.00 77.94 78 ASP A N 1
ATOM 617 C CA . ASP A 1 78 ? 8.183 2.194 -28.159 1.00 77.94 78 ASP A CA 1
ATOM 618 C C . ASP A 1 78 ? 8.820 2.501 -29.516 1.00 77.94 78 ASP A C 1
ATOM 620 O O . ASP A 1 78 ? 8.093 2.650 -30.495 1.00 77.94 78 ASP A O 1
ATOM 624 N N . CYS A 1 79 ? 10.143 2.579 -29.601 1.00 76.69 79 CYS A N 1
ATOM 625 C CA . CYS A 1 79 ? 10.857 2.741 -30.864 1.00 76.69 79 CYS A CA 1
ATOM 626 C C . CYS A 1 79 ? 11.726 1.515 -31.146 1.00 76.69 79 CYS A C 1
ATOM 628 O O . CYS A 1 79 ? 12.490 1.062 -30.294 1.00 76.69 79 CYS A O 1
ATOM 630 N N . SER A 1 80 ? 11.637 0.997 -32.365 1.00 80.62 80 SER A N 1
ATOM 631 C CA . SER A 1 80 ? 12.493 -0.072 -32.872 1.00 80.62 80 SER A CA 1
ATOM 632 C C . SER A 1 80 ? 13.140 0.363 -34.175 1.00 80.62 80 SER A C 1
ATOM 634 O O . SER A 1 80 ? 12.461 0.886 -35.055 1.00 80.62 80 SER A O 1
ATOM 636 N N . ALA A 1 81 ? 14.438 0.123 -34.312 1.00 83.19 81 ALA A N 1
ATOM 637 C CA . ALA A 1 81 ? 15.176 0.418 -35.531 1.00 83.19 81 ALA A CA 1
ATOM 638 C C . ALA A 1 81 ? 16.249 -0.640 -35.788 1.00 83.19 81 ALA A C 1
ATOM 640 O O . ALA A 1 81 ? 16.780 -1.254 -34.861 1.00 83.19 81 ALA A O 1
ATOM 641 N N . THR A 1 82 ? 16.594 -0.850 -37.057 1.00 84.12 82 THR A N 1
ATOM 642 C CA . THR A 1 82 ? 17.747 -1.670 -37.445 1.00 84.12 82 THR A CA 1
ATOM 643 C C . THR A 1 82 ? 18.882 -0.758 -37.884 1.00 84.12 82 THR A C 1
ATOM 645 O O . THR A 1 82 ? 18.743 -0.008 -38.846 1.00 84.12 82 THR A O 1
ATOM 648 N N . ILE A 1 83 ? 20.018 -0.833 -37.202 1.00 82.31 83 ILE A N 1
ATOM 649 C CA . ILE A 1 83 ? 21.240 -0.122 -37.572 1.00 82.31 83 ILE A CA 1
ATOM 650 C C . ILE A 1 83 ? 22.067 -1.037 -38.475 1.00 82.31 83 ILE A C 1
ATOM 652 O O . ILE A 1 83 ? 22.343 -2.184 -38.118 1.00 82.31 83 ILE A O 1
ATOM 656 N N . ILE A 1 84 ? 22.452 -0.529 -39.643 1.00 83.62 84 ILE A N 1
ATOM 657 C CA . ILE A 1 84 ? 23.406 -1.165 -40.552 1.00 83.62 84 ILE A CA 1
ATOM 658 C C . ILE A 1 84 ? 24.748 -0.460 -40.356 1.00 83.62 84 ILE A C 1
ATOM 660 O O . ILE A 1 84 ? 24.881 0.721 -40.683 1.00 83.62 84 ILE A O 1
ATOM 664 N N . ALA A 1 85 ? 25.712 -1.175 -39.782 1.00 79.88 85 ALA A N 1
ATOM 665 C CA . ALA A 1 85 ? 27.068 -0.692 -39.559 1.00 79.88 85 ALA A CA 1
ATOM 666 C C . ALA A 1 85 ? 27.870 -0.630 -40.873 1.00 79.88 85 ALA A C 1
ATOM 668 O O . ALA A 1 85 ? 27.480 -1.220 -41.884 1.00 79.88 85 ALA A O 1
ATOM 669 N N . ALA A 1 86 ? 29.011 0.063 -40.855 1.00 78.12 86 ALA A N 1
ATOM 670 C CA . ALA A 1 86 ? 29.876 0.226 -42.026 1.00 78.12 86 ALA A CA 1
ATOM 671 C C . ALA A 1 86 ? 30.443 -1.103 -42.565 1.00 78.12 86 ALA A C 1
ATOM 673 O O . ALA A 1 86 ? 30.698 -1.232 -43.760 1.00 78.12 86 ALA A O 1
ATOM 674 N N . ASP A 1 87 ? 30.595 -2.109 -41.700 1.00 79.81 87 ASP A N 1
ATOM 675 C CA . ASP A 1 87 ? 30.996 -3.478 -42.052 1.00 79.81 87 ASP A CA 1
ATOM 676 C C . ASP A 1 87 ? 29.827 -4.344 -42.572 1.00 79.81 87 ASP A C 1
ATOM 678 O O . ASP A 1 87 ? 30.006 -5.518 -42.896 1.00 79.81 87 ASP A O 1
ATOM 682 N N . GLY A 1 88 ? 28.622 -3.770 -42.666 1.00 77.31 88 GLY A N 1
ATOM 683 C CA . GLY A 1 88 ? 27.397 -4.446 -43.083 1.00 77.31 88 GLY A CA 1
ATOM 684 C C . GLY A 1 88 ? 26.679 -5.210 -41.966 1.00 77.31 88 GLY A C 1
ATOM 685 O O . GLY A 1 88 ? 25.620 -5.792 -42.232 1.00 77.31 88 GLY A O 1
ATOM 686 N N . ALA A 1 89 ? 27.198 -5.210 -40.731 1.00 80.94 89 ALA A N 1
ATOM 687 C CA . ALA A 1 89 ? 26.540 -5.849 -39.597 1.00 80.94 89 ALA A CA 1
ATOM 688 C C . ALA A 1 89 ? 25.193 -5.178 -39.291 1.00 80.94 89 ALA A C 1
ATOM 690 O O . ALA A 1 89 ? 25.044 -3.957 -39.367 1.00 80.94 89 ALA A O 1
ATOM 691 N N . ARG A 1 90 ? 24.190 -5.993 -38.949 1.00 82.12 90 ARG A N 1
ATOM 692 C CA . ARG A 1 90 ? 22.827 -5.534 -38.657 1.00 82.12 90 ARG A CA 1
ATOM 693 C C . ARG A 1 90 ? 22.528 -5.707 -37.180 1.00 82.12 90 ARG A C 1
ATOM 695 O O . ARG A 1 90 ? 22.398 -6.836 -36.715 1.00 82.12 90 ARG A O 1
ATOM 702 N N . ASN A 1 91 ? 22.344 -4.594 -36.483 1.00 79.75 91 ASN A N 1
ATOM 703 C CA . ASN A 1 91 ? 21.992 -4.581 -35.070 1.00 79.75 91 ASN A CA 1
ATOM 704 C C . ASN A 1 91 ? 20.589 -4.011 -34.899 1.00 79.75 91 ASN A C 1
ATOM 706 O O . ASN A 1 91 ? 20.297 -2.901 -35.340 1.00 79.75 91 ASN A O 1
ATOM 710 N N . ARG A 1 92 ? 19.705 -4.778 -34.264 1.00 79.00 92 ARG A N 1
ATOM 711 C CA . ARG A 1 92 ? 18.369 -4.305 -33.908 1.00 79.00 92 ARG A CA 1
ATOM 712 C C . ARG A 1 92 ? 18.448 -3.601 -32.561 1.00 79.00 92 ARG A C 1
ATOM 714 O O . ARG A 1 92 ? 18.915 -4.191 -31.593 1.00 79.00 92 ARG A O 1
ATOM 721 N N . VAL A 1 93 ? 17.988 -2.358 -32.521 1.00 76.62 93 VAL A N 1
ATOM 722 C CA . VAL A 1 93 ? 17.912 -1.555 -31.304 1.00 76.62 93 VAL A CA 1
ATOM 723 C C . VAL A 1 93 ? 16.447 -1.324 -30.991 1.00 76.62 93 VAL A C 1
ATOM 725 O O . VAL A 1 93 ? 15.678 -0.862 -31.836 1.00 76.62 93 VAL A O 1
ATOM 728 N N . GLU A 1 94 ? 16.067 -1.669 -29.770 1.00 76.44 94 GLU A N 1
ATOM 729 C CA . GLU A 1 94 ? 14.740 -1.418 -29.229 1.00 76.44 94 GLU A CA 1
ATOM 730 C C . GLU A 1 94 ? 14.890 -0.498 -28.027 1.00 76.44 94 GLU A C 1
ATOM 732 O O . GLU A 1 94 ? 15.756 -0.699 -27.176 1.00 76.44 94 GLU A O 1
ATOM 737 N N . MET A 1 95 ? 14.061 0.536 -27.972 1.00 72.31 95 MET A N 1
ATOM 738 C CA . MET A 1 95 ? 14.039 1.469 -26.861 1.00 72.31 95 MET A CA 1
ATOM 739 C C . MET A 1 95 ? 12.603 1.806 -26.488 1.00 72.31 95 MET A C 1
ATOM 741 O O . MET A 1 95 ? 11.729 1.952 -27.340 1.00 72.31 95 MET A O 1
ATOM 745 N N . MET A 1 96 ? 12.384 1.960 -25.191 1.00 71.06 96 MET A N 1
ATOM 746 C CA . MET A 1 96 ? 11.126 2.418 -24.625 1.00 71.06 96 MET A CA 1
ATOM 747 C C . MET A 1 96 ? 11.436 3.601 -23.722 1.00 71.06 96 MET A C 1
ATOM 749 O O . MET A 1 96 ? 12.326 3.512 -22.873 1.00 71.06 96 MET A O 1
ATOM 753 N N . PHE A 1 97 ? 10.711 4.698 -23.898 1.00 70.69 97 PHE A N 1
ATOM 754 C CA . PHE A 1 97 ? 10.830 5.884 -23.057 1.00 70.69 97 PHE A CA 1
ATOM 755 C C . PHE A 1 97 ? 9.464 6.538 -22.846 1.00 70.69 97 PHE A C 1
ATOM 757 O O . PHE A 1 97 ? 8.492 6.239 -23.548 1.00 70.69 97 PHE A O 1
ATOM 764 N N . VAL A 1 98 ? 9.388 7.398 -21.830 1.00 71.31 98 VAL A N 1
ATOM 765 C CA . VAL A 1 98 ? 8.184 8.174 -21.541 1.00 71.31 98 VAL A CA 1
ATOM 766 C C . VAL A 1 98 ? 8.329 9.555 -22.162 1.00 71.31 98 VAL A C 1
ATOM 768 O O . VAL A 1 98 ? 9.240 10.290 -21.799 1.00 71.31 98 VAL A O 1
ATOM 771 N N . ASP A 1 99 ? 7.446 9.899 -23.095 1.00 68.69 99 ASP A N 1
ATOM 772 C CA . ASP A 1 99 ? 7.436 11.199 -23.765 1.00 68.69 99 ASP A CA 1
ATOM 773 C C . ASP A 1 99 ? 6.005 11.600 -24.129 1.00 68.69 99 ASP A C 1
ATOM 775 O O . ASP A 1 99 ? 5.186 10.762 -24.503 1.00 68.69 99 ASP A O 1
ATOM 779 N N . MET A 1 100 ? 5.705 12.891 -24.000 1.00 59.28 100 MET A N 1
ATOM 780 C CA . MET A 1 100 ? 4.401 13.482 -24.321 1.00 59.28 100 MET A CA 1
ATOM 781 C C . MET A 1 100 ? 4.356 14.050 -25.749 1.00 59.28 100 MET A C 1
ATOM 783 O O . MET A 1 100 ? 3.374 14.689 -26.131 1.00 59.28 100 MET A O 1
ATOM 787 N N . HIS A 1 101 ? 5.417 13.852 -26.537 1.00 64.56 101 HIS A N 1
ATOM 788 C CA . HIS A 1 101 ? 5.492 14.303 -27.920 1.00 64.56 101 HIS A CA 1
ATOM 789 C C . HIS A 1 101 ? 4.709 13.379 -28.869 1.00 64.56 101 HIS A C 1
ATOM 791 O O . HIS A 1 101 ? 4.838 12.158 -28.824 1.00 64.56 101 HIS A O 1
ATOM 797 N N . ALA A 1 102 ? 3.897 13.971 -29.749 1.00 52.78 102 ALA A N 1
ATOM 798 C CA . ALA A 1 102 ? 3.140 13.271 -30.784 1.00 52.78 102 ALA A CA 1
ATOM 799 C C . ALA A 1 102 ? 3.655 13.719 -32.161 1.00 52.78 102 ALA A C 1
ATOM 801 O O . ALA A 1 102 ? 3.139 14.669 -32.746 1.00 52.78 102 ALA A O 1
ATOM 802 N N . GLY A 1 103 ? 4.711 13.067 -32.650 1.00 62.69 103 GLY A N 1
ATOM 803 C CA . GLY A 1 103 ? 5.373 13.399 -33.912 1.00 62.69 103 GLY A CA 1
ATOM 804 C C . GLY A 1 103 ? 6.400 12.342 -34.323 1.00 62.69 103 GLY A C 1
ATOM 805 O O . GLY A 1 103 ? 6.675 11.410 -33.569 1.00 62.69 103 GLY A O 1
ATOM 806 N N . GLY A 1 104 ? 6.941 12.469 -35.536 1.00 63.66 104 GLY A N 1
ATOM 807 C CA . GLY A 1 104 ? 8.110 11.694 -35.952 1.00 63.66 104 GLY A CA 1
ATOM 808 C C . GLY A 1 104 ? 9.363 12.199 -35.236 1.00 63.66 104 GLY A C 1
ATOM 809 O O . GLY A 1 104 ? 9.489 13.395 -34.992 1.00 63.66 104 GLY A O 1
ATOM 810 N N . TYR A 1 105 ? 10.275 11.292 -34.900 1.00 70.94 105 TYR A N 1
ATOM 811 C CA . TYR A 1 105 ? 11.561 11.638 -34.300 1.00 70.94 105 TYR A CA 1
ATOM 812 C C . TYR A 1 105 ? 12.636 11.655 -35.390 1.00 70.94 105 TYR A C 1
ATOM 814 O O . TYR A 1 105 ? 12.802 10.660 -36.098 1.00 70.94 105 TYR A O 1
ATOM 822 N N . GLU A 1 106 ? 13.369 12.760 -35.524 1.00 73.44 106 GLU A N 1
ATOM 823 C CA . GLU A 1 106 ? 14.627 12.774 -36.275 1.00 73.44 106 GLU A CA 1
ATOM 824 C C . GLU A 1 106 ? 15.742 12.270 -35.354 1.00 73.44 106 GLU A C 1
ATOM 826 O O . GLU A 1 106 ? 15.852 12.711 -34.214 1.00 73.44 106 GLU A O 1
ATOM 831 N N . THR A 1 107 ? 16.529 11.294 -35.808 1.00 78.56 107 THR A N 1
ATOM 832 C CA . THR A 1 107 ? 17.618 10.720 -35.007 1.00 78.56 107 THR A CA 1
ATOM 833 C C . THR A 1 107 ? 18.758 10.252 -35.896 1.00 78.56 107 THR A C 1
ATOM 835 O O . THR A 1 107 ? 18.526 9.609 -36.922 1.00 78.56 107 THR A O 1
ATOM 838 N N . GLY A 1 108 ? 19.993 10.523 -35.473 1.00 81.00 108 GLY A N 1
ATOM 839 C CA . GLY A 1 108 ? 21.196 9.923 -36.037 1.00 81.00 108 GLY A CA 1
ATOM 840 C C . GLY A 1 108 ? 21.546 8.574 -35.406 1.00 81.00 108 GLY A C 1
ATOM 841 O O . GLY A 1 108 ? 20.884 8.095 -34.476 1.00 81.00 108 GLY A O 1
ATOM 842 N N . VAL A 1 109 ? 22.620 7.965 -35.913 1.00 81.88 109 VAL A N 1
ATOM 843 C CA . VAL A 1 109 ? 23.302 6.833 -35.273 1.00 81.88 109 VAL A CA 1
ATOM 844 C C . VAL A 1 109 ? 24.518 7.369 -34.532 1.00 81.88 109 VAL A C 1
ATOM 846 O O . VAL A 1 109 ? 25.323 8.108 -35.095 1.00 81.88 109 VAL A O 1
ATOM 849 N N . VAL A 1 110 ? 24.672 6.962 -33.276 1.00 83.50 110 VAL A N 1
ATOM 850 C CA . VAL A 1 110 ? 25.833 7.296 -32.453 1.00 83.50 110 VAL A CA 1
ATOM 851 C C . VAL A 1 110 ? 26.567 6.035 -32.023 1.00 83.50 110 VAL A C 1
ATOM 853 O O . VAL A 1 110 ? 25.993 4.953 -31.872 1.00 83.50 110 VAL A O 1
ATOM 856 N N . ARG A 1 111 ? 27.869 6.189 -31.831 1.00 83.19 111 ARG A N 1
ATOM 857 C CA . ARG A 1 111 ? 28.827 5.143 -31.489 1.00 83.19 111 ARG A CA 1
ATOM 858 C C . ARG A 1 111 ? 29.502 5.480 -30.169 1.00 83.19 111 ARG A C 1
ATOM 860 O O . ARG A 1 111 ? 29.812 6.643 -29.918 1.00 83.19 111 ARG A O 1
ATOM 867 N N . SER A 1 112 ? 29.777 4.480 -29.334 1.00 80.94 112 SER A N 1
ATOM 868 C CA . SER A 1 112 ? 30.640 4.697 -28.167 1.00 80.94 112 SER A CA 1
ATOM 869 C C . SER A 1 112 ? 32.091 4.899 -28.592 1.00 80.94 112 SER A C 1
ATOM 871 O O . SER A 1 112 ? 32.643 4.085 -29.331 1.00 80.94 112 SER A O 1
ATOM 873 N N . ARG A 1 113 ? 32.749 5.930 -28.053 1.00 80.31 113 ARG A N 1
ATOM 874 C CA . ARG A 1 113 ? 34.191 6.130 -28.267 1.00 80.31 113 ARG A CA 1
ATOM 875 C C . ARG A 1 113 ? 35.062 5.083 -27.574 1.00 80.31 113 ARG A C 1
ATOM 877 O O . ARG A 1 113 ? 36.201 4.874 -27.975 1.00 80.31 113 ARG A O 1
ATOM 884 N N . GLU A 1 114 ? 34.550 4.449 -26.521 1.00 80.00 114 GLU A N 1
ATOM 885 C CA . GLU A 1 114 ? 35.280 3.422 -25.768 1.00 80.00 114 GLU A CA 1
ATOM 886 C C . GLU A 1 114 ? 35.143 2.029 -26.387 1.00 80.00 114 GLU A C 1
ATOM 888 O O . GLU A 1 114 ? 36.074 1.231 -26.304 1.00 80.00 114 GLU A O 1
ATOM 893 N N . ASP A 1 115 ? 33.997 1.737 -27.007 1.00 76.69 115 ASP A N 1
ATOM 894 C CA . ASP A 1 115 ? 33.764 0.497 -27.749 1.00 76.69 115 ASP A CA 1
ATOM 895 C C . ASP A 1 115 ? 33.045 0.802 -29.076 1.00 76.69 115 ASP A C 1
ATOM 897 O O . ASP A 1 115 ? 31.813 0.899 -29.110 1.00 76.69 115 ASP A O 1
ATOM 901 N N . PRO A 1 116 ? 33.798 0.925 -30.186 1.00 73.00 116 PRO A N 1
ATOM 902 C CA . PRO A 1 116 ? 33.255 1.244 -31.506 1.00 73.00 116 PRO A CA 1
ATOM 903 C C . PRO A 1 116 ? 32.201 0.258 -32.029 1.00 73.00 116 PRO A C 1
ATOM 905 O O . PRO A 1 116 ? 31.509 0.568 -32.997 1.00 73.00 116 PRO A O 1
ATOM 908 N N . ARG A 1 117 ? 32.070 -0.930 -31.416 1.00 72.50 117 ARG A N 1
ATOM 909 C CA . ARG A 1 117 ? 31.065 -1.941 -31.783 1.00 72.50 117 ARG A CA 1
ATOM 910 C C . ARG A 1 117 ? 29.679 -1.626 -31.217 1.00 72.50 117 ARG A C 1
ATOM 912 O O . ARG A 1 117 ? 28.691 -2.198 -31.674 1.00 72.50 117 ARG A O 1
ATOM 919 N N . LEU A 1 118 ? 29.595 -0.734 -30.229 1.00 74.25 118 LEU A N 1
ATOM 920 C CA . LEU A 1 118 ? 28.343 -0.310 -29.616 1.00 74.25 118 LEU A CA 1
ATOM 921 C C . LEU A 1 118 ? 27.750 0.861 -30.401 1.00 74.25 118 LEU A C 1
ATOM 923 O O . LEU A 1 118 ? 28.173 2.009 -30.253 1.00 74.25 118 LEU A O 1
ATOM 927 N N . LEU A 1 119 ? 26.753 0.542 -31.224 1.00 76.88 119 LEU A N 1
ATOM 928 C CA . LEU A 1 119 ? 25.951 1.501 -31.978 1.00 76.88 119 LEU A CA 1
ATOM 929 C C . LEU A 1 119 ? 24.576 1.630 -31.325 1.00 76.88 119 LEU A C 1
ATOM 931 O O . LEU A 1 119 ? 23.928 0.628 -31.021 1.00 76.88 119 LEU A O 1
ATOM 935 N N . THR A 1 120 ? 24.118 2.859 -31.140 1.00 78.94 120 THR A N 1
ATOM 936 C CA . THR A 1 120 ? 22.760 3.163 -30.685 1.00 78.94 120 THR A CA 1
ATOM 937 C C . THR A 1 120 ? 22.220 4.364 -31.454 1.00 78.94 120 THR A C 1
ATOM 939 O O . THR A 1 120 ? 22.918 4.965 -32.269 1.00 78.94 120 THR A O 1
ATOM 942 N N . LEU A 1 121 ? 20.955 4.694 -31.243 1.00 79.50 121 LEU A N 1
ATOM 943 C CA . LEU A 1 121 ? 20.362 5.894 -31.817 1.00 79.50 121 LEU A CA 1
ATOM 944 C C . LEU A 1 121 ? 20.668 7.096 -30.925 1.00 79.50 121 LEU A C 1
ATOM 946 O O . LEU A 1 121 ? 20.641 6.983 -29.698 1.00 79.50 121 LEU A O 1
ATOM 950 N N . GLU A 1 122 ? 20.912 8.247 -31.543 1.00 79.81 122 GLU A N 1
ATOM 951 C CA . GLU A 1 122 ? 21.088 9.533 -30.857 1.00 79.81 122 GLU A CA 1
ATOM 952 C C . GLU A 1 122 ? 19.918 9.828 -29.911 1.00 79.81 122 GLU A C 1
ATOM 954 O O . GLU A 1 122 ? 20.127 10.146 -28.741 1.00 79.81 122 GLU A O 1
ATOM 959 N N . LEU A 1 123 ? 18.691 9.546 -30.362 1.00 76.50 123 LEU A N 1
ATOM 960 C CA . LEU A 1 123 ? 17.476 9.639 -29.552 1.00 76.50 123 LEU A CA 1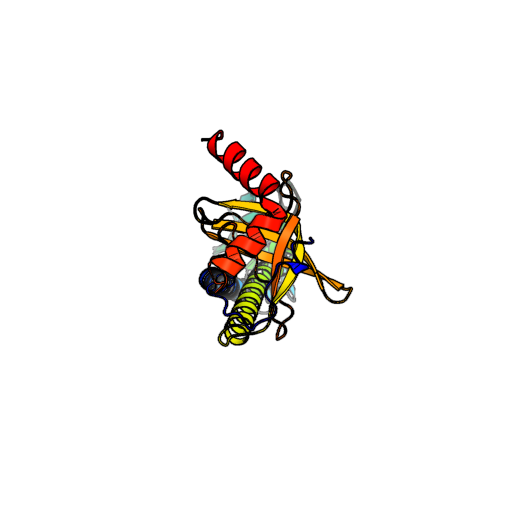
ATOM 961 C C . LEU A 1 123 ? 17.551 8.809 -28.259 1.00 76.50 123 LEU A C 1
ATOM 963 O O . LEU A 1 123 ? 17.032 9.212 -27.219 1.00 76.50 123 LEU A O 1
ATOM 967 N N . GLY A 1 124 ? 18.220 7.654 -28.298 1.00 72.44 124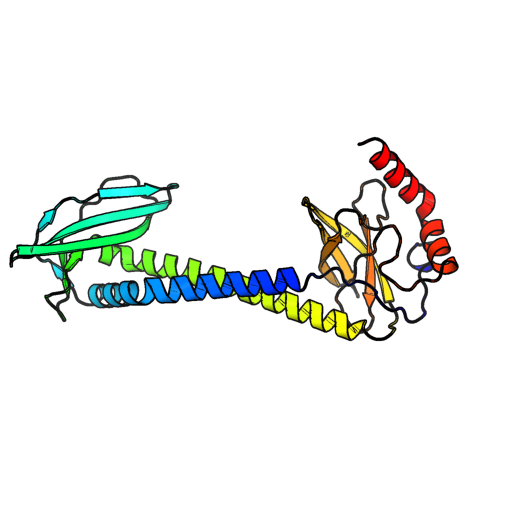 GLY A N 1
ATOM 968 C CA . GLY A 1 124 ? 18.420 6.800 -27.127 1.00 72.44 124 GLY A CA 1
ATOM 969 C C . GLY A 1 124 ? 19.340 7.428 -26.076 1.00 72.44 124 GLY A C 1
ATOM 970 O O . GLY A 1 124 ? 19.151 7.183 -24.882 1.00 72.44 124 GLY A O 1
ATOM 971 N N . VAL A 1 125 ? 20.297 8.254 -26.510 1.00 78.44 125 VAL A N 1
ATOM 972 C CA . VAL A 1 125 ? 21.188 9.034 -25.641 1.00 78.44 125 VAL A CA 1
ATOM 973 C C . VAL A 1 125 ? 20.474 10.272 -25.109 1.00 78.44 125 VAL A C 1
ATOM 975 O O . VAL A 1 125 ? 20.522 10.519 -23.907 1.00 78.44 125 VAL A O 1
ATOM 978 N N . GLU A 1 126 ? 19.757 11.010 -25.956 1.00 80.94 126 G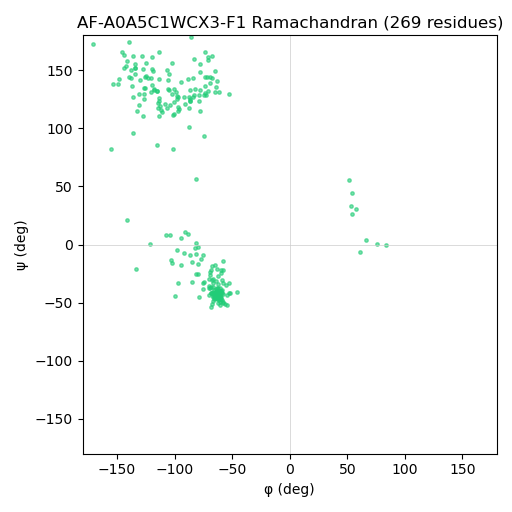LU A N 1
ATOM 979 C CA . GLU A 1 126 ? 18.997 12.193 -25.530 1.00 80.94 126 GLU A CA 1
ATOM 980 C C . GLU A 1 126 ? 17.937 11.847 -24.476 1.00 80.94 126 GLU A C 1
ATOM 982 O O . GLU A 1 126 ? 17.769 12.559 -23.484 1.00 80.94 126 GLU A O 1
ATOM 987 N N . LYS A 1 127 ? 17.260 10.706 -24.647 1.00 80.31 127 LYS A N 1
ATOM 988 C CA . LYS A 1 127 ? 16.200 10.231 -23.748 1.00 80.31 127 LYS A CA 1
ATOM 989 C C . LYS A 1 127 ? 16.705 9.325 -22.623 1.00 80.31 127 LYS A C 1
ATOM 991 O O . LYS A 1 127 ? 15.894 8.728 -21.911 1.00 80.31 127 LYS A O 1
ATOM 996 N N . ILE A 1 128 ? 18.022 9.218 -22.401 1.00 82.50 128 ILE A N 1
ATOM 997 C CA . ILE A 1 128 ? 18.569 8.340 -21.351 1.00 82.50 128 ILE A CA 1
ATOM 998 C C . ILE A 1 128 ? 18.080 8.742 -19.955 1.00 82.50 128 ILE A C 1
ATOM 1000 O O . ILE A 1 128 ? 17.753 7.884 -19.137 1.00 82.50 128 ILE A O 1
ATOM 1004 N N . THR A 1 129 ? 17.950 10.046 -19.699 1.00 82.62 129 THR A N 1
ATOM 1005 C CA . THR A 1 129 ? 17.446 10.572 -18.424 1.00 82.62 129 THR A CA 1
ATOM 1006 C C . THR A 1 129 ? 15.987 10.178 -18.202 1.00 82.62 129 THR A C 1
ATOM 1008 O O . THR A 1 129 ? 15.650 9.683 -17.126 1.00 82.62 129 THR A O 1
ATOM 1011 N N . ASP A 1 130 ? 15.139 10.308 -19.226 1.00 83.31 130 ASP A N 1
ATOM 1012 C CA . ASP A 1 130 ? 13.725 9.914 -19.161 1.00 83.31 130 ASP A CA 1
ATOM 1013 C C . ASP A 1 130 ? 13.583 8.406 -18.909 1.00 83.31 130 ASP A C 1
ATOM 1015 O O . ASP A 1 130 ? 12.733 7.968 -18.125 1.00 83.31 130 ASP A O 1
ATOM 1019 N N . ARG A 1 131 ? 14.469 7.596 -19.502 1.00 83.94 131 ARG A N 1
ATOM 1020 C CA . ARG A 1 131 ? 14.537 6.145 -19.270 1.00 83.94 131 ARG A CA 1
ATOM 1021 C C . ARG A 1 131 ? 14.963 5.805 -17.846 1.00 83.94 131 ARG A C 1
ATOM 1023 O O . ARG A 1 131 ? 14.312 4.975 -17.213 1.00 83.94 131 ARG A O 1
ATOM 1030 N N . ILE A 1 132 ? 15.995 6.465 -17.315 1.00 87.56 132 ILE A N 1
ATOM 1031 C CA . ILE A 1 132 ? 16.445 6.275 -15.927 1.00 87.56 132 ILE A CA 1
ATOM 1032 C C . ILE A 1 132 ? 15.332 6.659 -14.949 1.00 87.56 132 ILE A C 1
ATOM 1034 O O . ILE A 1 132 ? 15.036 5.897 -14.030 1.00 87.56 132 ILE A O 1
ATOM 1038 N N . LEU A 1 133 ? 14.679 7.806 -15.153 1.00 88.31 133 LEU A N 1
ATOM 1039 C CA . LEU A 1 133 ? 13.575 8.252 -14.302 1.00 88.31 133 LEU A CA 1
ATOM 1040 C C . LEU A 1 133 ? 12.403 7.274 -14.340 1.00 88.31 133 LEU A C 1
ATOM 1042 O O . LEU A 1 133 ? 11.879 6.907 -13.290 1.00 88.31 133 LEU A O 1
ATOM 1046 N N . THR A 1 134 ? 12.030 6.804 -15.530 1.00 85.81 134 THR A N 1
ATOM 1047 C CA . THR A 1 134 ? 10.965 5.810 -15.702 1.00 85.81 134 THR A CA 1
ATOM 1048 C C . THR A 1 134 ? 11.314 4.505 -14.988 1.00 85.81 134 THR A C 1
ATOM 1050 O O . THR A 1 134 ? 10.509 3.986 -14.213 1.00 85.81 134 THR A O 1
ATOM 1053 N N . PHE A 1 135 ? 12.535 3.999 -15.177 1.00 89.38 135 PHE A N 1
ATOM 1054 C CA . PHE A 1 135 ? 13.025 2.799 -14.504 1.00 89.38 135 PHE A CA 1
ATOM 1055 C C . PHE A 1 135 ? 12.985 2.943 -12.976 1.00 89.38 135 PHE A C 1
ATOM 1057 O O . PHE A 1 135 ? 12.405 2.097 -12.292 1.00 89.38 135 PHE A O 1
ATOM 1064 N N . LEU A 1 136 ? 13.528 4.039 -12.437 1.00 92.25 136 LEU A N 1
ATOM 1065 C CA . LEU A 1 136 ? 13.519 4.316 -11.000 1.00 92.25 136 LEU A CA 1
ATOM 1066 C C . LEU A 1 136 ? 12.098 4.478 -10.454 1.00 92.25 136 LEU A C 1
ATOM 1068 O O . LEU A 1 136 ? 11.817 4.006 -9.354 1.00 92.25 136 LEU A O 1
ATOM 1072 N N . ALA A 1 137 ? 11.190 5.094 -11.212 1.00 92.19 137 ALA A N 1
ATOM 1073 C CA . ALA A 1 137 ? 9.795 5.241 -10.819 1.00 92.19 137 ALA A CA 1
ATOM 1074 C C . ALA A 1 137 ? 9.087 3.882 -10.723 1.00 92.19 137 ALA A C 1
ATOM 1076 O O . ALA A 1 137 ? 8.397 3.625 -9.735 1.00 92.19 137 ALA A O 1
ATOM 1077 N N . PHE A 1 138 ? 9.285 2.986 -11.695 1.00 90.75 138 PHE A N 1
ATOM 1078 C CA . PHE A 1 138 ? 8.697 1.645 -11.652 1.00 90.75 138 PHE A CA 1
ATOM 1079 C C . PHE A 1 138 ? 9.310 0.787 -10.546 1.00 90.75 138 PHE A C 1
ATOM 1081 O O . PHE A 1 138 ? 8.580 0.284 -9.690 1.00 90.75 138 PHE A O 1
ATOM 1088 N N . VAL A 1 139 ? 10.638 0.646 -10.518 1.00 94.69 139 VAL A N 1
ATOM 1089 C CA . VAL A 1 139 ? 11.332 -0.167 -9.507 1.00 94.69 139 VAL A CA 1
ATOM 1090 C C . VAL A 1 139 ? 11.067 0.380 -8.106 1.00 94.69 139 VAL A C 1
ATOM 1092 O O . VAL A 1 139 ? 10.677 -0.371 -7.212 1.00 94.69 139 VAL A O 1
ATOM 1095 N N . GLY A 1 140 ? 11.201 1.694 -7.919 1.00 96.12 140 GLY A N 1
ATOM 1096 C CA . GLY A 1 140 ? 10.925 2.374 -6.658 1.00 96.12 140 GLY A CA 1
ATOM 1097 C C . GLY A 1 140 ? 9.463 2.251 -6.235 1.00 96.12 140 GLY A C 1
ATOM 1098 O O . GLY A 1 140 ? 9.190 1.924 -5.083 1.00 96.12 140 GLY A O 1
ATOM 1099 N N . GLY A 1 141 ? 8.514 2.430 -7.157 1.00 96.56 141 GLY A N 1
ATOM 1100 C CA . GLY A 1 141 ? 7.084 2.285 -6.883 1.00 96.56 141 GLY A CA 1
ATOM 1101 C C . GLY A 1 141 ? 6.713 0.878 -6.406 1.00 96.56 141 GLY A C 1
ATOM 1102 O O . GLY A 1 141 ? 6.032 0.723 -5.388 1.00 96.56 141 GLY A O 1
ATOM 1103 N N . PHE A 1 142 ? 7.215 -0.158 -7.083 1.00 97.19 142 PHE A N 1
ATOM 1104 C CA . PHE A 1 142 ? 7.003 -1.548 -6.671 1.00 97.19 142 PHE A CA 1
ATOM 1105 C C . PHE A 1 142 ? 7.733 -1.898 -5.365 1.00 97.19 142 PHE A C 1
ATOM 1107 O O . PHE A 1 142 ? 7.173 -2.603 -4.521 1.00 97.19 142 PHE A O 1
ATOM 1114 N N . ALA A 1 143 ? 8.931 -1.356 -5.134 1.00 96.94 143 ALA A N 1
ATOM 1115 C CA . ALA A 1 143 ? 9.643 -1.524 -3.868 1.00 96.94 143 ALA A CA 1
ATOM 1116 C C . ALA A 1 143 ? 8.881 -0.882 -2.695 1.00 96.94 143 ALA A C 1
ATOM 1118 O O . ALA A 1 143 ? 8.701 -1.517 -1.655 1.00 96.94 143 ALA A O 1
ATOM 1119 N N . VAL A 1 144 ? 8.355 0.338 -2.869 1.00 97.38 144 VAL A N 1
ATOM 1120 C CA . VAL A 1 144 ? 7.498 1.014 -1.877 1.00 97.38 144 VAL A CA 1
ATOM 1121 C C . VAL A 1 144 ? 6.245 0.190 -1.589 1.00 97.38 144 VAL A C 1
ATOM 1123 O O . VAL A 1 144 ? 5.868 0.034 -0.425 1.00 97.38 144 VAL A O 1
ATOM 1126 N N . LEU A 1 145 ? 5.625 -0.396 -2.618 1.00 95.69 145 LEU A N 1
ATOM 1127 C CA . LEU A 1 145 ? 4.493 -1.306 -2.451 1.00 95.69 145 LEU A CA 1
ATOM 1128 C C . LEU A 1 145 ? 4.874 -2.532 -1.599 1.00 95.69 145 LEU A C 1
ATOM 1130 O O . LEU A 1 145 ? 4.154 -2.875 -0.657 1.00 95.69 145 LEU A O 1
ATOM 1134 N N . GLY A 1 146 ? 6.028 -3.150 -1.869 1.00 96.50 146 GLY A N 1
ATOM 1135 C CA . GLY A 1 146 ? 6.558 -4.264 -1.077 1.00 96.50 146 GLY A CA 1
ATOM 1136 C C . GLY A 1 146 ? 6.807 -3.886 0.389 1.00 96.50 146 GLY A C 1
ATOM 1137 O O . GLY A 1 146 ? 6.377 -4.596 1.303 1.00 96.50 146 GLY A O 1
ATOM 1138 N N . ILE A 1 147 ? 7.415 -2.721 0.634 1.00 96.56 147 ILE A N 1
ATOM 1139 C CA . ILE A 1 147 ? 7.644 -2.171 1.981 1.00 96.56 147 ILE A CA 1
ATOM 1140 C C . ILE A 1 147 ? 6.315 -1.918 2.707 1.00 96.56 147 ILE A C 1
ATOM 1142 O O . ILE A 1 147 ? 6.181 -2.254 3.887 1.00 96.56 147 ILE A O 1
ATOM 1146 N N . ALA A 1 148 ? 5.304 -1.382 2.019 1.00 93.88 148 ALA A N 1
ATOM 1147 C CA . ALA A 1 148 ? 3.975 -1.180 2.592 1.00 93.88 148 ALA A CA 1
ATOM 1148 C C . ALA A 1 148 ? 3.331 -2.513 3.015 1.00 93.88 148 ALA A C 1
ATOM 1150 O O . ALA A 1 148 ? 2.775 -2.609 4.114 1.00 93.88 148 ALA A O 1
ATOM 1151 N N . GLY A 1 149 ? 3.464 -3.565 2.199 1.00 93.56 149 GLY A N 1
ATOM 1152 C CA . GLY A 1 149 ? 3.041 -4.920 2.561 1.00 93.56 149 GLY A CA 1
ATOM 1153 C C . GLY A 1 149 ? 3.752 -5.442 3.816 1.00 93.56 149 GLY A C 1
ATOM 1154 O O . GLY A 1 149 ? 3.114 -6.000 4.714 1.00 93.56 149 GLY A O 1
ATOM 1155 N N . LEU A 1 150 ? 5.058 -5.192 3.940 1.00 95.25 150 LEU A N 1
ATOM 1156 C CA . LEU A 1 150 ? 5.842 -5.587 5.110 1.00 95.25 150 LEU A CA 1
ATOM 1157 C C . LEU A 1 150 ? 5.391 -4.836 6.374 1.00 95.25 150 LEU A C 1
ATOM 1159 O O . LEU A 1 150 ? 5.197 -5.446 7.428 1.00 95.25 150 LEU A O 1
ATOM 1163 N N . ALA A 1 151 ? 5.132 -3.531 6.266 1.00 93.12 151 ALA A N 1
ATOM 1164 C CA . ALA A 1 151 ? 4.573 -2.732 7.353 1.00 93.12 151 ALA A CA 1
ATOM 1165 C C . ALA A 1 151 ? 3.196 -3.257 7.806 1.00 93.12 151 ALA A C 1
ATOM 1167 O O . ALA A 1 151 ? 2.930 -3.338 9.011 1.00 93.12 151 ALA A O 1
ATOM 1168 N N . MET A 1 152 ? 2.338 -3.687 6.871 1.00 90.62 152 MET A N 1
ATOM 1169 C CA . MET A 1 152 ? 1.063 -4.340 7.200 1.00 90.62 152 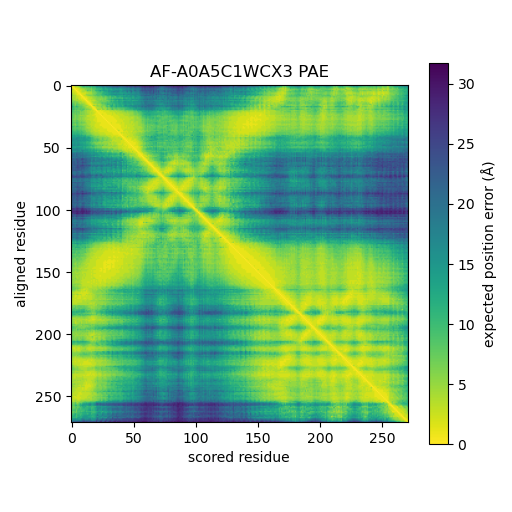MET A CA 1
ATOM 1170 C C . MET A 1 152 ? 1.271 -5.650 7.968 1.00 90.62 152 MET A C 1
ATOM 1172 O O . MET A 1 152 ? 0.582 -5.886 8.964 1.00 90.62 152 MET A O 1
ATOM 1176 N N . LEU A 1 153 ? 2.232 -6.486 7.561 1.00 92.94 153 LEU A N 1
ATOM 1177 C CA . LEU A 1 153 ? 2.564 -7.730 8.262 1.00 92.94 153 LEU A CA 1
ATOM 1178 C C . LEU A 1 153 ? 3.081 -7.475 9.679 1.00 92.94 153 LEU A C 1
ATOM 1180 O O . LEU A 1 153 ? 2.639 -8.143 10.619 1.00 92.94 153 LEU A O 1
ATOM 1184 N N . PHE A 1 154 ? 3.963 -6.489 9.857 1.00 92.50 154 PHE A N 1
ATOM 1185 C CA . PHE A 1 154 ? 4.443 -6.088 11.179 1.00 92.50 154 PHE A CA 1
ATOM 1186 C C . PHE A 1 154 ? 3.304 -5.586 12.063 1.00 92.50 154 PHE A C 1
ATOM 1188 O O . PHE A 1 154 ? 3.187 -6.017 13.213 1.00 92.50 154 PHE A O 1
ATOM 1195 N N . LYS A 1 155 ? 2.418 -4.740 11.526 1.00 90.06 155 LYS A N 1
ATOM 1196 C CA . LYS A 1 155 ? 1.242 -4.240 12.247 1.00 90.06 155 LYS A CA 1
ATOM 1197 C C . LYS A 1 155 ? 0.300 -5.379 12.649 1.00 90.06 155 LYS A C 1
ATOM 1199 O O . LYS A 1 155 ? -0.094 -5.454 13.812 1.00 90.06 155 LYS A O 1
ATOM 1204 N N . ALA A 1 156 ? 0.006 -6.304 11.733 1.00 89.50 156 ALA A N 1
ATOM 1205 C CA . ALA A 1 156 ? -0.814 -7.483 12.006 1.00 89.50 156 ALA A CA 1
ATOM 1206 C C . ALA A 1 156 ? -0.186 -8.383 13.080 1.00 89.50 156 ALA A C 1
ATOM 1208 O O . ALA A 1 156 ? -0.872 -8.826 13.996 1.00 89.50 156 ALA A O 1
ATOM 1209 N N . SER A 1 157 ? 1.121 -8.639 12.989 1.00 90.06 157 SER A N 1
ATOM 1210 C CA . SER A 1 157 ? 1.862 -9.456 13.955 1.00 90.06 157 SER A CA 1
ATOM 1211 C C . SER A 1 157 ? 1.861 -8.822 15.346 1.00 90.06 157 SER A C 1
ATOM 1213 O O . SER A 1 157 ? 1.538 -9.488 16.332 1.00 90.06 157 SER A O 1
ATOM 1215 N N . ARG A 1 158 ? 2.143 -7.516 15.430 1.00 89.50 158 ARG A N 1
ATOM 1216 C CA . ARG A 1 158 ? 2.137 -6.767 16.691 1.00 89.50 158 ARG A CA 1
ATOM 1217 C C . ARG A 1 158 ? 0.758 -6.776 17.337 1.00 89.50 158 ARG A C 1
ATOM 1219 O O . ARG A 1 158 ? 0.662 -7.047 18.528 1.00 89.50 158 ARG A O 1
ATOM 1226 N N . LEU A 1 159 ? -0.296 -6.540 16.554 1.00 88.94 159 LEU A N 1
ATOM 1227 C CA . LEU A 1 159 ? -1.668 -6.580 17.050 1.00 88.94 159 LEU A CA 1
ATOM 1228 C C . LEU A 1 159 ? -2.054 -7.983 17.528 1.00 88.94 159 LEU A C 1
ATOM 1230 O O . LEU A 1 159 ? -2.555 -8.112 18.636 1.00 88.94 159 LEU A O 1
ATOM 1234 N N . ARG A 1 160 ? -1.746 -9.042 16.762 1.00 88.88 160 ARG A N 1
ATOM 1235 C CA . ARG A 1 160 ? -2.000 -10.429 17.198 1.00 88.88 160 ARG A CA 1
ATOM 1236 C C . ARG A 1 160 ? -1.295 -10.767 18.500 1.00 88.88 160 ARG A C 1
ATOM 1238 O O . ARG A 1 160 ? -1.901 -11.398 19.350 1.00 88.88 160 ARG A O 1
ATOM 1245 N N . ARG A 1 161 ? -0.034 -10.360 18.663 1.00 87.81 161 ARG A N 1
ATOM 1246 C CA . ARG A 1 161 ? 0.701 -10.567 19.919 1.00 87.81 161 ARG A CA 1
ATOM 1247 C C . ARG A 1 161 ? 0.061 -9.795 21.073 1.00 87.81 161 ARG A C 1
ATOM 1249 O O . ARG A 1 161 ? -0.069 -10.347 22.157 1.00 87.81 161 ARG A O 1
ATOM 1256 N N . ALA A 1 162 ? -0.369 -8.559 20.822 1.00 87.00 162 ALA A N 1
ATOM 1257 C CA . ALA A 1 162 ? -1.011 -7.700 21.814 1.00 87.00 162 ALA A CA 1
ATOM 1258 C C . ALA A 1 162 ? -2.355 -8.252 22.322 1.00 87.00 162 ALA A C 1
ATOM 1260 O O . ALA A 1 162 ? -2.684 -8.034 23.482 1.00 87.00 162 ALA A O 1
ATOM 1261 N N . VAL A 1 163 ? -3.093 -8.981 21.479 1.00 87.75 163 VAL A N 1
ATOM 1262 C CA . VAL A 1 163 ? -4.400 -9.584 21.816 1.00 87.75 163 VAL A CA 1
ATOM 1263 C C . VAL A 1 163 ? -4.353 -11.106 21.977 1.00 87.75 163 VAL A C 1
ATOM 1265 O O . VAL A 1 163 ? -5.391 -11.755 22.090 1.00 87.75 163 VAL A O 1
ATOM 1268 N N . ALA A 1 164 ? -3.154 -11.701 21.975 1.00 85.88 164 ALA A N 1
ATOM 1269 C CA . ALA A 1 164 ? -2.980 -13.136 22.204 1.00 85.88 164 ALA A CA 1
ATOM 1270 C C . ALA A 1 164 ? -3.360 -13.530 23.638 1.00 85.88 164 ALA A C 1
ATOM 1272 O O . ALA A 1 164 ? -3.804 -14.652 23.873 1.00 85.88 164 ALA A O 1
ATOM 1273 N N . LYS A 1 165 ? -3.181 -12.599 24.580 1.00 87.81 165 LYS A N 1
ATOM 1274 C CA . LYS A 1 165 ? -3.640 -12.699 25.964 1.00 87.81 165 LYS A CA 1
ATOM 1275 C C . LYS A 1 165 ? -4.846 -11.772 26.159 1.00 87.81 165 LYS A C 1
ATOM 1277 O O . LYS A 1 165 ? -4.897 -10.743 25.480 1.00 87.81 165 LYS A O 1
ATOM 1282 N N . PRO A 1 166 ? -5.778 -12.103 27.072 1.00 88.94 166 PRO A N 1
ATOM 1283 C CA . PRO A 1 166 ? -6.857 -11.197 27.441 1.00 88.94 166 PRO A CA 1
ATOM 1284 C C . PRO A 1 166 ? -6.294 -9.833 27.849 1.00 88.94 166 PRO A C 1
ATOM 1286 O O . PRO A 1 166 ? -5.368 -9.753 28.657 1.00 88.94 166 PRO A O 1
ATOM 1289 N N . VAL A 1 167 ? -6.830 -8.767 27.264 1.00 90.50 167 VAL A N 1
ATOM 1290 C CA . VAL A 1 167 ? -6.373 -7.392 27.474 1.00 90.50 167 VAL A CA 1
ATOM 1291 C C . VAL A 1 167 ? -7.577 -6.471 27.569 1.00 90.50 167 VAL A C 1
ATOM 1293 O O . VAL A 1 167 ? -8.582 -6.679 26.894 1.00 90.50 167 VAL A O 1
ATOM 1296 N N . VAL A 1 168 ? -7.494 -5.453 28.422 1.00 90.56 168 VAL A N 1
ATOM 1297 C CA . VAL A 1 168 ? -8.565 -4.462 28.531 1.00 90.56 168 VAL A CA 1
ATOM 1298 C C . VAL A 1 168 ? -8.663 -3.687 27.217 1.00 90.56 168 VAL A C 1
ATOM 1300 O O . VAL A 1 168 ? -7.660 -3.213 26.668 1.00 90.56 168 VAL A O 1
ATOM 1303 N N . MET A 1 169 ? -9.886 -3.579 26.711 1.00 91.31 169 MET A N 1
ATOM 1304 C CA .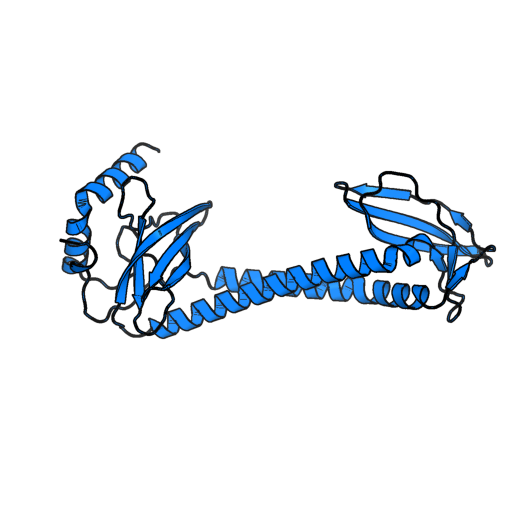 MET A 1 169 ? -10.209 -2.931 25.448 1.00 91.31 169 MET A CA 1
ATOM 1305 C C . MET A 1 169 ? -10.864 -1.580 25.725 1.00 91.31 169 MET A C 1
ATOM 1307 O O . MET A 1 169 ? -11.757 -1.475 26.558 1.00 91.31 169 MET A O 1
ATOM 1311 N N . ARG A 1 170 ? -10.424 -0.536 25.024 1.00 91.00 170 ARG A N 1
ATOM 1312 C CA . ARG A 1 170 ? -11.047 0.790 25.070 1.00 91.00 170 ARG A CA 1
ATOM 1313 C C . ARG A 1 170 ? -11.992 0.940 23.878 1.00 91.00 170 ARG A C 1
ATOM 1315 O O . ARG A 1 170 ? -11.485 0.943 22.751 1.00 91.00 170 ARG A O 1
ATOM 1322 N N . PRO A 1 171 ? -13.313 1.068 24.075 1.00 91.62 171 PRO A N 1
ATOM 1323 C CA . PRO A 1 171 ? -14.224 1.330 22.972 1.00 91.62 171 PRO A CA 1
ATOM 1324 C C . PRO A 1 171 ? -13.992 2.749 22.436 1.00 91.62 171 PRO A C 1
ATOM 1326 O O . PRO A 1 171 ? -13.754 3.690 23.194 1.00 91.62 171 PRO A O 1
ATOM 1329 N N . VAL A 1 172 ? -14.022 2.898 21.115 1.00 91.56 172 VAL A N 1
ATOM 1330 C CA . VAL A 1 172 ? -13.890 4.179 20.420 1.00 91.56 172 VAL A CA 1
ATOM 1331 C C . VAL A 1 172 ? -14.908 4.257 19.291 1.00 91.56 172 VAL A C 1
ATOM 1333 O O . VAL A 1 172 ? -15.086 3.313 18.520 1.00 91.56 172 VAL A O 1
ATOM 1336 N N . VAL A 1 173 ? -15.555 5.413 19.174 1.00 91.50 173 VAL A N 1
ATOM 1337 C CA . VAL A 1 173 ? -16.373 5.739 18.007 1.00 91.50 173 VAL A CA 1
ATOM 1338 C C . VAL A 1 173 ? -15.449 6.172 16.878 1.00 91.50 173 VAL A C 1
ATOM 1340 O O . VAL A 1 173 ? -14.586 7.034 17.063 1.00 91.50 173 VAL A O 1
ATOM 1343 N N . ALA A 1 174 ? -15.620 5.568 15.708 1.00 92.75 174 ALA A N 1
ATOM 1344 C CA . ALA A 1 174 ? -14.847 5.887 14.525 1.00 92.75 174 ALA A CA 1
ATOM 1345 C C . ALA A 1 174 ? -15.746 6.372 13.387 1.00 92.75 174 ALA A C 1
ATOM 1347 O O . ALA A 1 174 ? -16.788 5.788 13.107 1.00 92.75 174 ALA A O 1
ATOM 1348 N N . LYS A 1 175 ? -15.311 7.422 12.692 1.00 93.25 175 LYS A N 1
ATOM 1349 C CA . LYS A 1 175 ? -15.974 7.956 11.506 1.00 93.25 175 LYS A CA 1
ATOM 1350 C C . LYS A 1 175 ? -15.546 7.173 10.273 1.00 93.25 175 LYS A C 1
ATOM 1352 O O . LYS A 1 175 ? -14.355 7.053 9.988 1.00 93.25 175 LYS A O 1
ATOM 1357 N N . VAL A 1 176 ? -16.502 6.671 9.509 1.00 92.62 176 VAL A N 1
ATOM 1358 C CA . VAL A 1 176 ? -16.248 5.991 8.242 1.00 92.62 176 VAL A CA 1
ATOM 1359 C C . VAL A 1 176 ? -15.831 7.013 7.187 1.00 92.62 176 VAL A C 1
ATOM 1361 O O . VAL A 1 176 ? -16.488 8.029 6.982 1.00 92.62 176 VAL A O 1
ATOM 1364 N N . LEU A 1 177 ? -14.711 6.744 6.517 1.00 91.19 177 LEU A N 1
ATOM 1365 C CA . LEU A 1 177 ? -14.200 7.560 5.414 1.00 91.19 177 LEU A CA 1
ATOM 1366 C C . LEU A 1 177 ? -14.560 6.948 4.065 1.00 91.19 177 LEU A C 1
ATOM 1368 O O . LEU A 1 177 ? -14.916 7.644 3.120 1.00 91.19 177 LEU A O 1
ATOM 1372 N N . THR A 1 178 ? -14.392 5.634 3.943 1.00 89.44 178 THR A N 1
ATOM 1373 C CA . THR A 1 178 ? -14.640 4.915 2.695 1.00 89.44 178 THR A CA 1
ATOM 1374 C C . THR A 1 178 ? -14.994 3.478 3.009 1.00 89.44 178 THR A C 1
ATOM 1376 O O . THR A 1 178 ? -14.341 2.842 3.841 1.00 89.44 178 THR A O 1
ATOM 1379 N N . GLN A 1 179 ? -15.982 2.960 2.291 1.00 86.75 179 GLN A N 1
ATOM 1380 C CA . GLN A 1 179 ? -16.351 1.555 2.308 1.00 86.75 179 GLN A CA 1
ATOM 1381 C C . GLN A 1 179 ? -16.147 0.983 0.906 1.00 86.75 179 GLN A C 1
ATOM 1383 O O . GLN A 1 179 ? -16.512 1.600 -0.094 1.00 86.75 179 GLN A O 1
ATOM 1388 N N . THR A 1 180 ? -15.519 -0.183 0.813 1.00 84.12 180 THR A N 1
ATOM 1389 C CA . THR A 1 180 ? -15.327 -0.883 -0.457 1.00 84.12 180 THR A CA 1
ATOM 1390 C C . THR A 1 180 ? -15.719 -2.333 -0.272 1.00 84.12 180 THR A C 1
ATOM 1392 O O . THR A 1 180 ? -15.081 -3.077 0.478 1.00 84.12 180 THR A O 1
ATOM 1395 N N . ARG A 1 181 ? -16.782 -2.734 -0.968 1.00 80.00 181 ARG A N 1
ATOM 1396 C CA . ARG A 1 181 ? -17.271 -4.106 -0.966 1.00 80.00 181 ARG A CA 1
ATOM 1397 C C . ARG A 1 181 ? -16.794 -4.809 -2.227 1.00 80.00 181 ARG A C 1
ATOM 1399 O O . ARG A 1 181 ? -17.062 -4.371 -3.339 1.00 80.00 181 ARG A O 1
ATOM 1406 N N . THR A 1 182 ? -16.080 -5.904 -2.038 1.00 77.31 182 THR A N 1
ATOM 1407 C CA . THR A 1 182 ? -15.661 -6.814 -3.104 1.00 77.31 182 THR A CA 1
ATOM 1408 C C . THR A 1 182 ? -16.375 -8.148 -2.902 1.00 77.31 182 THR A C 1
ATOM 1410 O O . THR A 1 182 ? -16.915 -8.416 -1.830 1.00 77.31 182 THR A O 1
ATOM 1413 N N . TRP A 1 183 ? -16.361 -9.017 -3.913 1.00 72.38 183 TRP A N 1
ATOM 1414 C CA . TRP A 1 183 ? -16.999 -10.334 -3.843 1.00 72.38 183 TRP A CA 1
ATOM 1415 C C . TRP A 1 183 ? -16.568 -11.178 -2.623 1.00 72.38 183 TRP A C 1
ATOM 1417 O O . TRP A 1 183 ? -17.395 -11.894 -2.066 1.00 72.38 183 TRP A O 1
ATOM 1427 N N . LEU A 1 184 ? -15.315 -11.052 -2.165 1.00 74.00 184 LEU A N 1
ATOM 1428 C CA . LEU A 1 184 ? -14.771 -11.812 -1.025 1.00 74.00 184 LEU A CA 1
ATOM 1429 C C . LEU A 1 184 ? -14.807 -11.067 0.316 1.00 74.00 184 LEU A C 1
ATOM 1431 O O . LEU A 1 184 ? -14.949 -11.697 1.361 1.00 74.00 184 LEU A O 1
ATOM 1435 N N . ASN A 1 185 ? -14.653 -9.742 0.302 1.00 79.69 185 ASN A N 1
ATOM 1436 C CA . ASN A 1 185 ? -14.303 -8.969 1.493 1.00 79.69 185 ASN A CA 1
ATOM 1437 C C . ASN A 1 185 ? -15.023 -7.622 1.529 1.00 79.69 185 ASN A C 1
ATOM 1439 O O . ASN A 1 185 ? -15.311 -7.026 0.489 1.00 79.69 185 ASN A O 1
ATOM 1443 N N . HIS A 1 186 ? -15.218 -7.106 2.737 1.00 83.81 186 HIS A N 1
ATOM 1444 C CA . HIS A 1 186 ? -15.682 -5.752 2.983 1.00 83.81 186 HIS A CA 1
ATOM 1445 C C . HIS A 1 186 ? -14.565 -4.956 3.669 1.00 83.81 186 HIS A C 1
ATOM 1447 O O . HIS A 1 186 ? -14.183 -5.245 4.801 1.00 83.81 186 HIS A O 1
ATOM 1453 N N . THR A 1 187 ? -13.986 -3.989 2.957 1.00 86.69 187 THR A N 1
ATOM 1454 C CA . THR A 1 187 ? -12.882 -3.163 3.462 1.00 86.69 187 THR A CA 1
ATOM 1455 C C . THR A 1 187 ? -13.400 -1.799 3.871 1.00 86.69 187 THR A C 1
ATOM 1457 O O . THR A 1 187 ? -14.055 -1.124 3.078 1.00 86.69 187 THR A O 1
ATOM 1460 N N . ILE A 1 188 ? -13.061 -1.369 5.084 1.00 89.25 188 ILE A N 1
ATOM 1461 C CA . ILE A 1 188 ? -13.523 -0.094 5.630 1.00 89.25 188 ILE A CA 1
ATOM 1462 C C . ILE A 1 188 ? -12.334 0.710 6.102 1.00 89.25 188 ILE A C 1
ATOM 1464 O O . ILE A 1 188 ? -11.529 0.252 6.916 1.00 89.25 188 ILE A O 1
ATOM 1468 N N . LYS A 1 189 ? -12.250 1.931 5.583 1.00 90.75 189 LYS A N 1
ATOM 1469 C CA . LYS A 1 189 ? -11.336 2.964 6.050 1.00 90.75 189 LYS A CA 1
ATOM 1470 C C . LYS A 1 189 ? -12.099 3.873 6.992 1.00 90.75 189 LYS A C 1
ATOM 1472 O O . LYS A 1 189 ? -13.146 4.401 6.624 1.00 90.75 189 LYS A O 1
ATOM 1477 N N . TYR A 1 190 ? -11.558 4.066 8.181 1.00 91.81 190 TYR A N 1
ATOM 1478 C CA . TYR A 1 190 ? -12.185 4.875 9.212 1.00 91.81 190 TYR A CA 1
ATOM 1479 C C . TYR A 1 190 ? -11.155 5.700 9.970 1.00 91.81 190 TYR A C 1
ATOM 1481 O O . TYR A 1 190 ? -9.958 5.398 9.992 1.00 91.81 190 TYR A O 1
ATOM 1489 N N . GLU A 1 191 ? -11.646 6.761 10.583 1.00 93.25 191 GLU A N 1
ATOM 1490 C CA . GLU A 1 191 ? -10.903 7.710 11.385 1.00 93.25 191 GLU A CA 1
ATOM 1491 C C . GLU A 1 191 ? -11.382 7.633 12.832 1.00 93.25 191 GLU A C 1
ATOM 1493 O O . GLU A 1 191 ? -12.579 7.621 13.093 1.00 93.25 191 GLU A O 1
ATOM 1498 N N . TYR A 1 192 ? -10.453 7.551 13.776 1.00 91.62 192 TYR A N 1
ATOM 1499 C CA . TYR A 1 192 ? -10.748 7.449 15.202 1.00 91.62 192 TYR A CA 1
ATOM 1500 C C . TYR A 1 192 ? -9.855 8.413 15.979 1.00 91.62 192 TYR A C 1
ATOM 1502 O O . TYR A 1 192 ? -8.707 8.654 15.598 1.00 91.62 192 TYR A O 1
ATOM 1510 N N . SER A 1 193 ? -10.378 8.960 17.074 1.00 87.69 193 SER A N 1
ATOM 1511 C CA . SER A 1 193 ? -9.598 9.781 18.000 1.00 87.69 193 SER A CA 1
ATOM 1512 C C . SER A 1 193 ? -9.151 8.931 19.182 1.00 87.69 193 SER A C 1
ATOM 1514 O O . SER A 1 193 ? -9.962 8.255 19.814 1.00 87.69 193 SER A O 1
ATOM 1516 N N . LEU A 1 194 ? -7.852 8.943 19.468 1.00 86.56 194 LEU A N 1
ATOM 1517 C CA . LEU A 1 194 ? -7.272 8.283 20.631 1.00 86.56 194 LEU A CA 1
ATOM 1518 C C . LEU A 1 194 ? -6.347 9.269 21.339 1.00 86.56 194 LEU A C 1
ATOM 1520 O O . LEU A 1 194 ? -5.380 9.744 20.741 1.00 86.56 194 LEU A O 1
ATOM 1524 N N . ASP A 1 195 ? -6.651 9.570 22.602 1.00 84.00 195 ASP A N 1
ATOM 1525 C CA . ASP A 1 195 ? -5.867 10.471 23.459 1.00 84.00 195 ASP A CA 1
ATOM 1526 C C . ASP A 1 195 ? -5.640 11.853 22.804 1.00 84.00 195 ASP A C 1
ATOM 1528 O O . ASP A 1 195 ? -4.527 12.373 22.752 1.00 84.00 195 ASP A O 1
ATOM 1532 N N . GLY A 1 196 ? -6.704 12.412 22.211 1.00 81.94 196 GLY A N 1
ATOM 1533 C CA . GLY A 1 196 ? -6.684 13.708 21.521 1.00 81.94 196 GLY A CA 1
ATOM 1534 C C . GLY A 1 196 ? -6.031 13.698 20.134 1.00 81.94 196 GLY A C 1
ATOM 1535 O O . GLY A 1 196 ? -5.969 14.740 19.485 1.00 81.94 196 GLY A O 1
ATOM 1536 N N . LYS A 1 197 ? -5.549 12.543 19.650 1.00 87.12 197 LYS A N 1
ATOM 1537 C CA . LYS A 1 197 ? -4.936 12.407 18.322 1.00 87.12 197 LYS A CA 1
ATOM 1538 C C . LYS A 1 197 ? -5.842 11.639 17.373 1.00 87.12 197 LYS A C 1
ATOM 1540 O O . LYS A 1 197 ? -6.123 10.457 17.582 1.00 87.12 197 LYS A O 1
ATOM 1545 N N . THR A 1 198 ? -6.202 12.290 16.277 1.00 89.12 198 THR A N 1
ATOM 1546 C CA . THR A 1 198 ? -6.935 11.673 15.174 1.00 89.12 198 THR A CA 1
ATOM 1547 C C . THR A 1 198 ? -6.017 10.762 14.362 1.00 89.12 198 THR A C 1
ATOM 1549 O O . THR A 1 198 ? -4.920 11.148 13.956 1.00 89.12 198 THR A O 1
ATOM 1552 N N . ARG A 1 199 ? -6.450 9.522 14.138 1.00 91.00 199 ARG A N 1
ATOM 1553 C CA . ARG A 1 199 ? -5.707 8.493 13.405 1.00 91.00 199 ARG A CA 1
ATOM 1554 C C . ARG A 1 199 ? -6.622 7.785 12.420 1.00 91.00 199 ARG A C 1
ATOM 1556 O O . ARG A 1 199 ? -7.817 7.642 12.652 1.00 91.00 199 ARG A O 1
ATOM 1563 N N . LYS A 1 200 ? -6.037 7.282 11.334 1.00 91.88 200 LYS A N 1
ATOM 1564 C CA . LYS A 1 200 ? -6.748 6.500 10.318 1.00 91.88 200 LYS A CA 1
ATOM 1565 C C . LYS A 1 200 ? -6.397 5.025 10.437 1.00 91.88 200 LYS A C 1
ATOM 1567 O O . LYS A 1 200 ? -5.246 4.656 10.688 1.00 91.88 200 LYS A O 1
ATOM 1572 N N . ALA A 1 201 ? -7.391 4.178 10.236 1.00 89.25 201 ALA A N 1
ATOM 1573 C CA . ALA A 1 201 ? -7.235 2.738 10.201 1.00 89.25 201 ALA A CA 1
ATOM 1574 C C . ALA A 1 201 ? -8.018 2.137 9.036 1.00 89.25 201 ALA A C 1
ATOM 1576 O O . ALA A 1 201 ? -8.874 2.765 8.414 1.00 89.25 201 ALA A O 1
ATOM 1577 N N . THR A 1 202 ? -7.653 0.907 8.702 1.00 89.38 202 THR A N 1
ATOM 1578 C CA . THR A 1 202 ? -8.326 0.119 7.680 1.00 89.38 202 THR A CA 1
ATOM 1579 C C . THR A 1 202 ? -8.498 -1.279 8.229 1.00 89.38 202 THR A C 1
ATOM 1581 O O . THR A 1 202 ? -7.513 -1.878 8.666 1.00 89.38 202 THR A O 1
ATOM 1584 N N . SER A 1 203 ? -9.731 -1.768 8.195 1.00 87.50 203 SER A N 1
ATOM 1585 C CA . SER A 1 203 ? -10.088 -3.114 8.631 1.00 87.50 203 SER A CA 1
ATOM 1586 C C . SER A 1 203 ? -10.813 -3.841 7.510 1.00 87.50 203 SER A C 1
ATOM 1588 O O . SER A 1 203 ? -11.546 -3.237 6.726 1.00 87.50 203 SER A O 1
ATOM 1590 N N . ILE A 1 204 ? -10.565 -5.142 7.428 1.00 85.81 204 ILE A N 1
ATOM 1591 C CA . ILE A 1 204 ? -11.142 -6.052 6.449 1.00 85.81 204 ILE A CA 1
ATOM 1592 C C . ILE A 1 204 ? -12.051 -7.018 7.207 1.00 85.81 204 ILE A C 1
ATOM 1594 O O . ILE A 1 204 ? -11.587 -7.756 8.078 1.00 85.81 204 ILE A O 1
ATOM 1598 N N . LEU A 1 205 ? -13.330 -7.002 6.854 1.00 84.00 205 LEU A N 1
ATOM 1599 C CA . LEU A 1 205 ? -14.361 -7.933 7.297 1.00 84.00 205 LEU A CA 1
ATOM 1600 C C . LEU A 1 205 ? -14.636 -8.949 6.182 1.00 84.00 205 LEU A C 1
ATOM 1602 O O . LEU A 1 205 ? -14.399 -8.672 4.997 1.00 84.00 205 LEU A O 1
ATOM 1606 N N . LYS A 1 206 ? -15.147 -10.130 6.534 1.00 80.19 206 LYS A N 1
ATOM 1607 C CA . LYS A 1 206 ? -15.611 -11.097 5.525 1.00 80.19 206 LYS A CA 1
ATOM 1608 C C . LYS A 1 206 ? -16.854 -10.574 4.797 1.00 80.19 206 LYS A C 1
ATOM 1610 O O . LYS A 1 206 ? -17.563 -9.711 5.298 1.00 80.19 206 LYS A O 1
ATOM 1615 N N . LYS A 1 207 ? -17.175 -11.152 3.634 1.00 74.81 207 LYS A N 1
ATOM 1616 C CA . LYS A 1 207 ? -18.346 -10.793 2.803 1.00 74.81 207 LYS A CA 1
ATOM 1617 C C . LYS A 1 207 ? -19.673 -10.626 3.571 1.00 74.81 207 LYS A C 1
ATOM 1619 O O . LYS A 1 207 ? -20.449 -9.725 3.242 1.00 74.81 207 LYS A O 1
ATOM 1624 N N . ASN A 1 208 ? -19.931 -11.514 4.532 1.00 75.38 208 ASN A N 1
ATOM 1625 C CA . ASN A 1 208 ? -21.179 -11.564 5.302 1.00 75.38 208 ASN A CA 1
ATOM 1626 C C . ASN A 1 208 ? -21.062 -10.866 6.667 1.00 75.38 208 ASN A C 1
ATOM 1628 O O . ASN A 1 208 ? -22.050 -10.769 7.384 1.00 75.38 208 ASN A O 1
ATOM 1632 N N . GLU A 1 209 ? -19.869 -10.391 7.031 1.00 79.38 209 GLU A N 1
ATOM 1633 C CA . GLU A 1 209 ? -19.645 -9.666 8.276 1.00 79.38 209 GLU A CA 1
ATOM 1634 C C . GLU A 1 209 ? -19.933 -8.181 8.034 1.00 79.38 209 GLU A C 1
ATOM 1636 O O . GLU A 1 209 ? -19.312 -7.508 7.205 1.00 79.38 209 GLU A O 1
ATOM 1641 N N . ILE A 1 210 ? -20.931 -7.680 8.752 1.00 82.56 210 ILE A N 1
ATOM 1642 C CA . ILE A 1 210 ? -21.357 -6.286 8.706 1.00 82.56 210 ILE A CA 1
ATOM 1643 C C . ILE A 1 210 ? -20.635 -5.549 9.838 1.00 82.56 210 ILE A C 1
ATOM 1645 O O . ILE A 1 210 ? -20.495 -6.127 10.909 1.00 82.56 210 ILE A O 1
ATOM 1649 N N . PRO A 1 211 ? -20.161 -4.313 9.645 1.00 87.38 211 PRO A N 1
ATOM 1650 C CA . PRO A 1 211 ? -19.617 -3.507 10.735 1.00 87.38 211 PRO A CA 1
ATOM 1651 C C . PRO A 1 211 ? -20.692 -3.164 11.754 1.00 87.38 211 PRO A C 1
ATOM 1653 O O . PRO A 1 211 ? -21.850 -2.953 11.398 1.00 87.38 211 PRO A O 1
ATOM 1656 N N . PHE A 1 212 ? -20.295 -3.017 13.007 1.00 89.31 212 PHE A N 1
ATOM 1657 C CA . PHE A 1 212 ? -21.180 -2.481 14.025 1.00 89.31 212 PHE A CA 1
ATOM 1658 C C . PHE A 1 212 ? -21.331 -0.961 13.840 1.00 89.31 212 PHE A C 1
ATOM 1660 O O . PHE A 1 212 ? -20.492 -0.186 14.307 1.00 89.31 212 PHE A O 1
ATOM 1667 N N . PHE A 1 213 ? -22.363 -0.536 13.108 1.00 88.56 213 PHE A N 1
ATOM 1668 C CA . PHE A 1 213 ? -22.694 0.878 12.913 1.00 88.56 213 PHE A CA 1
ATOM 1669 C C . PHE A 1 213 ? -23.401 1.482 14.131 1.00 88.56 213 PHE A C 1
ATOM 1671 O O . PHE A 1 213 ? -24.121 0.798 14.858 1.00 88.56 213 PHE A O 1
ATOM 1678 N N . LEU A 1 214 ? -23.175 2.775 14.351 1.00 86.69 214 LEU A N 1
ATOM 1679 C CA . LEU A 1 214 ? -23.805 3.558 15.419 1.00 86.69 214 LEU A CA 1
ATOM 1680 C C . LEU A 1 214 ? -24.930 4.460 14.897 1.00 86.69 214 LEU A C 1
ATOM 1682 O O . LEU A 1 214 ? -25.700 4.991 15.691 1.00 86.69 214 LEU A O 1
ATOM 1686 N N . ASP A 1 215 ? -25.013 4.638 13.579 1.00 85.19 215 ASP A N 1
ATOM 1687 C CA . ASP A 1 215 ? -25.998 5.464 12.893 1.00 85.19 215 ASP A CA 1
ATOM 1688 C C . ASP A 1 215 ? -26.607 4.739 11.684 1.00 85.19 215 ASP A C 1
ATOM 1690 O O . ASP A 1 215 ? -25.971 3.904 11.041 1.00 85.19 215 ASP A O 1
ATOM 1694 N N . THR A 1 216 ? -27.850 5.090 11.348 1.00 80.44 216 THR A N 1
ATOM 1695 C CA . THR A 1 216 ? -28.562 4.541 10.181 1.00 80.44 216 THR A CA 1
ATOM 1696 C C . THR A 1 216 ? -27.940 5.011 8.862 1.00 80.44 216 THR A C 1
ATOM 1698 O O . THR A 1 216 ? -28.084 4.364 7.831 1.00 80.44 216 THR A O 1
ATOM 1701 N N . GLU A 1 217 ? -27.207 6.130 8.886 1.00 82.19 217 GLU A N 1
ATOM 1702 C CA . GLU A 1 217 ? -26.480 6.661 7.727 1.00 82.19 217 GLU A CA 1
ATOM 1703 C C . GLU A 1 217 ? -25.141 5.946 7.452 1.00 82.19 217 GLU A C 1
ATOM 1705 O O . GLU A 1 217 ? -24.451 6.298 6.493 1.00 82.19 217 GLU A O 1
ATOM 1710 N N . GLU A 1 218 ? -24.748 4.972 8.282 1.00 84.06 218 GLU A N 1
ATOM 1711 C CA . GLU A 1 218 ? -23.503 4.201 8.160 1.00 84.06 218 GLU A CA 1
ATOM 1712 C C . GLU A 1 218 ? -22.212 5.058 8.152 1.00 84.06 218 GLU A C 1
ATOM 1714 O O . GLU A 1 218 ? -21.193 4.703 7.538 1.00 84.06 218 GLU A O 1
ATOM 1719 N N . ARG A 1 219 ? -22.225 6.208 8.838 1.00 87.56 219 ARG A N 1
ATOM 1720 C CA . ARG A 1 219 ? -21.086 7.139 8.941 1.00 87.56 219 ARG A CA 1
ATOM 1721 C C . ARG A 1 219 ? -20.255 6.902 10.192 1.00 87.56 219 ARG A C 1
ATOM 1723 O O . ARG A 1 219 ? -19.108 7.358 10.235 1.00 87.56 219 ARG A O 1
ATOM 1730 N N . GLN A 1 220 ? -20.781 6.197 11.188 1.00 90.06 220 GLN A N 1
ATOM 1731 C CA . GLN A 1 220 ? -20.088 5.911 12.438 1.00 90.06 220 GLN A CA 1
ATOM 1732 C C . GLN A 1 220 ? -20.076 4.418 12.740 1.00 90.06 220 GLN A C 1
ATOM 1734 O O . GLN A 1 220 ? -21.091 3.738 12.646 1.00 90.06 220 GLN A O 1
ATOM 1739 N N . VAL A 1 221 ? -18.914 3.907 13.139 1.00 92.00 221 VAL A N 1
ATOM 1740 C CA . VAL A 1 221 ? -18.711 2.504 13.512 1.00 92.00 221 VAL A CA 1
ATOM 1741 C C . VAL A 1 221 ? -18.057 2.387 14.878 1.00 92.00 221 VAL A C 1
ATOM 1743 O O . VAL A 1 221 ? -17.272 3.248 15.288 1.00 92.00 221 VAL A O 1
ATOM 1746 N N . LEU A 1 222 ? -18.351 1.288 15.568 1.00 91.62 222 LEU A N 1
ATOM 1747 C CA . LEU A 1 222 ? -17.713 0.947 16.830 1.00 91.62 222 LEU A CA 1
ATOM 1748 C C . LEU A 1 222 ? -16.426 0.157 16.583 1.00 91.62 222 LEU A C 1
ATOM 1750 O O . LEU A 1 222 ? -16.408 -0.873 15.902 1.00 91.62 222 LEU A O 1
ATOM 1754 N N . ALA A 1 223 ? -15.334 0.635 17.165 1.00 92.69 223 ALA A N 1
ATOM 1755 C CA . ALA A 1 223 ? -14.064 -0.069 17.192 1.00 92.69 223 ALA A CA 1
ATOM 1756 C C . ALA A 1 223 ? -13.539 -0.144 18.626 1.00 92.69 223 ALA A C 1
ATOM 1758 O O . ALA A 1 223 ? -13.944 0.620 19.498 1.00 92.69 223 ALA A O 1
ATOM 1759 N N . VAL A 1 224 ? -12.604 -1.054 18.870 1.00 92.19 224 VAL A N 1
ATOM 1760 C CA . VAL A 1 224 ? -11.927 -1.181 20.161 1.00 92.19 224 VAL A CA 1
ATOM 1761 C C . VAL A 1 224 ? -10.425 -1.065 20.002 1.00 92.19 224 VAL A C 1
ATOM 1763 O O . VAL A 1 224 ? -9.848 -1.550 19.030 1.00 92.19 224 VAL A O 1
ATOM 1766 N N . VAL A 1 225 ? -9.769 -0.431 20.965 1.00 92.25 225 VAL A N 1
ATOM 1767 C CA . VAL A 1 225 ? -8.312 -0.307 21.008 1.00 92.25 225 VAL A CA 1
ATOM 1768 C C . VAL A 1 225 ? -7.791 -1.077 22.221 1.00 92.25 225 VAL A C 1
ATOM 1770 O O . VAL A 1 225 ? -8.128 -0.710 23.349 1.00 92.25 225 VAL A O 1
ATOM 1773 N N . PRO A 1 226 ? -6.972 -2.128 22.037 1.00 90.50 226 PRO A N 1
ATOM 1774 C CA . PRO A 1 226 ? -6.341 -2.803 23.166 1.00 90.50 226 PRO A CA 1
ATOM 1775 C C . PRO A 1 226 ? -5.390 -1.842 23.879 1.00 90.50 226 PRO A C 1
ATOM 1777 O O . PRO A 1 226 ? -4.593 -1.191 23.212 1.00 90.50 226 PRO A O 1
ATOM 1780 N N . GLN A 1 227 ? -5.396 -1.780 25.213 1.00 87.00 227 GLN A N 1
ATOM 1781 C CA . GLN A 1 227 ? -4.543 -0.833 25.959 1.00 87.00 227 GLN A CA 1
ATOM 1782 C C . GLN A 1 227 ? -3.033 -0.973 25.680 1.00 87.00 227 GLN A C 1
ATOM 1784 O O . GLN A 1 227 ? -2.268 -0.032 25.866 1.00 87.00 227 GLN A O 1
ATOM 1789 N N . THR A 1 228 ? -2.591 -2.134 25.199 1.00 85.56 228 THR A N 1
ATOM 1790 C CA . THR A 1 228 ? -1.188 -2.434 24.872 1.00 85.56 228 THR A CA 1
ATOM 1791 C C . THR A 1 228 ? -0.743 -1.911 23.500 1.00 85.56 228 THR A C 1
ATOM 1793 O O . THR A 1 228 ? 0.438 -1.998 23.153 1.00 85.56 228 THR A O 1
ATOM 1796 N N . THR A 1 229 ? -1.661 -1.399 22.676 1.00 86.44 229 THR A N 1
ATOM 1797 C CA . THR A 1 229 ? -1.373 -0.921 21.319 1.00 86.44 229 THR A CA 1
ATOM 1798 C C . THR A 1 229 ? -2.248 0.274 20.956 1.00 86.44 229 THR A C 1
ATOM 1800 O O . THR A 1 229 ? -3.240 0.574 21.594 1.00 86.44 229 THR A O 1
ATOM 1803 N N . SER A 1 230 ? -1.890 0.981 19.889 1.00 86.38 230 SER A N 1
ATOM 1804 C CA . SER A 1 230 ? -2.712 2.074 19.349 1.00 86.38 230 SER A CA 1
ATOM 1805 C C . SER A 1 230 ? -3.469 1.675 18.083 1.00 86.38 230 SER A C 1
ATOM 1807 O O . SER A 1 230 ? -4.040 2.529 17.407 1.00 86.38 230 SER A O 1
ATOM 1809 N N . THR A 1 231 ? -3.440 0.386 17.726 1.00 88.31 231 THR A N 1
ATOM 1810 C CA . THR A 1 231 ? -4.134 -0.139 16.545 1.00 88.31 231 THR A CA 1
ATOM 1811 C C . THR A 1 231 ? -5.542 -0.604 16.922 1.00 88.31 231 THR A C 1
ATOM 1813 O O . THR A 1 231 ? -5.650 -1.497 17.760 1.00 88.31 231 THR A O 1
ATOM 1816 N N . PRO A 1 232 ? -6.595 -0.044 16.304 1.00 91.56 232 PRO A N 1
ATOM 1817 C CA . PRO A 1 232 ? -7.971 -0.423 16.581 1.00 91.56 232 PRO A CA 1
ATOM 1818 C C . PRO A 1 232 ? -8.335 -1.741 15.897 1.00 91.56 232 PRO A C 1
ATOM 1820 O O . PRO A 1 232 ? -7.780 -2.089 14.853 1.00 91.56 232 PRO A O 1
ATOM 1823 N N . ILE A 1 233 ? -9.326 -2.416 16.461 1.00 91.38 233 ILE A N 1
ATOM 1824 C CA . ILE A 1 233 ? -10.025 -3.569 15.905 1.00 91.38 233 ILE A CA 1
ATOM 1825 C C . ILE A 1 233 ? -11.467 -3.127 15.664 1.00 91.38 233 ILE A C 1
ATOM 1827 O O . ILE A 1 233 ? -12.132 -2.654 16.582 1.00 91.38 233 ILE A O 1
ATOM 1831 N N . LEU A 1 234 ? -11.929 -3.229 14.421 1.00 91.94 234 LEU A N 1
ATOM 1832 C CA . LEU A 1 234 ? -13.314 -2.926 14.063 1.00 91.94 234 LEU A CA 1
ATOM 1833 C C . LEU A 1 234 ? -14.229 -4.049 14.562 1.00 91.94 234 LEU A C 1
ATOM 1835 O O . LEU A 1 234 ? -13.878 -5.217 14.394 1.00 91.94 234 LEU A O 1
ATOM 1839 N N . LEU A 1 235 ? -15.377 -3.701 15.144 1.00 90.50 235 LEU A N 1
ATOM 1840 C CA . LEU A 1 235 ? -16.361 -4.687 15.581 1.00 90.50 235 LEU A CA 1
ATOM 1841 C C . LEU A 1 235 ? -17.334 -5.027 14.453 1.00 90.50 235 LEU A C 1
ATOM 1843 O O . LEU A 1 235 ? -17.736 -4.160 13.673 1.00 90.50 235 LEU A O 1
ATOM 1847 N N . ASP A 1 236 ? -17.708 -6.298 14.376 1.00 89.81 236 ASP A N 1
ATOM 1848 C CA . ASP A 1 236 ? -18.812 -6.758 13.544 1.00 89.81 236 ASP A CA 1
ATOM 1849 C C . ASP A 1 236 ? -20.156 -6.572 14.263 1.00 89.81 236 ASP A C 1
ATOM 1851 O O . ASP A 1 236 ? -20.208 -6.476 15.488 1.00 89.81 236 ASP A O 1
ATOM 1855 N N . ALA A 1 237 ? -21.245 -6.546 13.499 1.00 86.12 237 ALA A N 1
ATOM 1856 C CA . ALA A 1 237 ? -22.599 -6.350 13.994 1.00 86.12 237 ALA A CA 1
ATOM 1857 C C . ALA A 1 237 ? -23.016 -7.424 15.008 1.00 86.12 237 ALA A C 1
ATOM 1859 O O . ALA A 1 237 ? -23.779 -7.114 15.907 1.00 86.12 237 ALA A O 1
ATOM 1860 N N . GLY A 1 238 ? -22.502 -8.656 14.908 1.00 83.69 238 GLY A N 1
ATOM 1861 C CA . GLY A 1 238 ? -22.757 -9.719 15.888 1.00 83.69 238 GLY A CA 1
ATOM 1862 C C . GLY A 1 238 ? -21.860 -9.658 17.127 1.00 83.69 238 GLY A C 1
ATOM 1863 O O . GLY A 1 238 ? -22.017 -10.474 18.033 1.00 83.69 238 GLY A O 1
ATOM 1864 N N . LEU A 1 239 ? -20.909 -8.717 17.171 1.00 86.38 239 LEU A N 1
ATOM 1865 C CA . LEU A 1 239 ? -19.897 -8.572 18.219 1.00 86.38 239 LEU A CA 1
ATOM 1866 C C . LEU A 1 239 ? -19.079 -9.857 18.469 1.00 86.38 239 LEU A C 1
ATOM 1868 O O . LEU A 1 239 ? -18.527 -10.056 19.550 1.00 86.38 239 LEU A O 1
ATOM 1872 N N . GLU A 1 240 ? -18.949 -10.720 17.459 1.00 86.12 240 GLU A N 1
ATOM 1873 C CA . GLU A 1 240 ? -18.214 -11.992 17.535 1.00 86.12 240 GLU A CA 1
ATOM 1874 C C . GLU A 1 240 ? -16.688 -11.817 17.477 1.00 86.12 240 GLU A C 1
ATOM 1876 O O . GLU A 1 240 ? -15.906 -12.748 17.704 1.00 86.12 240 GLU A O 1
ATOM 1881 N N . THR A 1 241 ? -16.233 -10.617 17.120 1.00 84.75 241 THR A N 1
ATOM 1882 C CA . THR A 1 241 ? -14.811 -10.259 17.056 1.00 84.75 241 THR A CA 1
ATOM 1883 C C . THR A 1 241 ? -14.129 -10.334 18.431 1.00 84.75 241 THR A C 1
ATOM 1885 O O . THR A 1 241 ? -12.905 -10.491 18.499 1.00 84.75 241 THR A O 1
ATOM 1888 N N . LEU A 1 242 ? -14.902 -10.278 19.519 1.00 87.31 242 LEU A N 1
ATOM 1889 C CA . LEU A 1 242 ? -14.437 -10.338 20.905 1.00 87.31 242 LEU A CA 1
ATOM 1890 C C . LEU A 1 242 ? -15.130 -11.464 21.682 1.00 87.31 242 LEU A C 1
ATOM 1892 O O . LEU A 1 242 ? -16.239 -11.873 21.351 1.00 87.31 242 LEU A O 1
ATOM 1896 N N . ASP A 1 243 ? -14.486 -11.942 22.744 1.00 88.81 243 ASP A N 1
ATOM 1897 C CA . ASP A 1 243 ? -15.012 -12.956 23.669 1.00 88.81 243 ASP A CA 1
ATOM 1898 C C . ASP A 1 243 ? -15.964 -12.367 24.732 1.00 88.81 243 ASP A C 1
ATOM 1900 O O . ASP A 1 243 ? -15.763 -12.510 25.942 1.00 88.81 243 ASP A O 1
ATOM 1904 N N . LEU A 1 244 ? -17.016 -11.690 24.268 1.00 87.38 244 LEU A N 1
ATOM 1905 C CA . LEU A 1 244 ? -18.097 -11.191 25.122 1.00 87.38 244 LEU A CA 1
ATOM 1906 C C . LEU A 1 244 ? -18.997 -12.335 25.603 1.00 87.38 244 LEU A C 1
ATOM 1908 O O . LEU A 1 244 ? -19.266 -13.269 24.841 1.00 87.38 244 LEU A O 1
ATOM 1912 N N . THR A 1 245 ? -19.496 -12.230 26.837 1.00 88.81 245 THR A N 1
ATOM 1913 C CA . THR A 1 245 ? -20.599 -13.082 27.305 1.00 88.81 245 THR A CA 1
ATOM 1914 C C . THR A 1 245 ? -21.903 -12.680 26.615 1.00 88.81 245 THR A C 1
ATOM 1916 O O . THR A 1 245 ? -22.022 -11.571 26.087 1.00 88.81 245 THR A O 1
ATOM 1919 N N . ASP A 1 246 ? -22.901 -13.563 26.621 1.00 88.19 246 ASP A N 1
ATOM 1920 C CA . ASP A 1 246 ? -24.203 -13.253 26.019 1.00 88.19 246 ASP A CA 1
ATOM 1921 C C . ASP A 1 246 ? -24.889 -12.064 26.717 1.00 88.19 246 ASP A C 1
ATOM 1923 O O . ASP A 1 246 ? -25.510 -11.235 26.054 1.00 88.19 246 ASP A O 1
ATOM 1927 N N . GLU A 1 247 ? -24.693 -11.916 28.032 1.00 87.38 247 GLU A N 1
ATOM 1928 C CA . GLU A 1 247 ? -25.181 -10.775 28.818 1.00 87.38 247 GLU A CA 1
ATOM 1929 C C . GLU A 1 247 ? -24.507 -9.457 28.407 1.00 87.38 247 GLU A C 1
ATOM 1931 O O . GLU A 1 247 ? -25.184 -8.457 28.163 1.00 87.38 247 GLU A O 1
ATOM 1936 N N . GLU A 1 248 ? -23.177 -9.449 28.269 1.00 88.44 248 GLU A N 1
ATOM 1937 C CA . GLU A 1 248 ? -22.424 -8.268 27.825 1.00 88.44 248 GLU A CA 1
ATOM 1938 C C . GLU A 1 248 ? -22.794 -7.886 26.389 1.00 88.44 248 GLU A C 1
ATOM 1940 O O . GLU A 1 248 ? -22.972 -6.709 26.071 1.00 88.44 248 GLU A O 1
ATOM 1945 N N . ARG A 1 249 ? -22.949 -8.884 25.513 1.00 88.56 249 ARG A N 1
ATOM 1946 C CA . ARG A 1 249 ? -23.371 -8.676 24.128 1.00 88.56 249 ARG A CA 1
ATOM 1947 C C . ARG A 1 249 ? -24.766 -8.055 24.075 1.00 88.56 249 ARG A C 1
ATOM 1949 O O . ARG A 1 249 ? -24.967 -7.079 23.351 1.00 88.56 249 ARG A O 1
ATOM 1956 N N . ALA A 1 250 ? -25.708 -8.575 24.862 1.00 86.25 250 ALA A N 1
ATOM 1957 C CA . ALA A 1 250 ? -27.055 -8.024 24.965 1.00 86.25 250 ALA A CA 1
ATOM 1958 C C . ALA A 1 250 ? -27.042 -6.578 25.485 1.00 86.25 250 ALA A C 1
ATOM 1960 O O . ALA A 1 250 ? -27.750 -5.737 24.935 1.00 86.25 250 ALA A O 1
ATOM 1961 N N . ALA A 1 251 ? -26.196 -6.256 26.468 1.00 87.19 251 ALA A N 1
ATOM 1962 C CA . ALA A 1 251 ? -26.060 -4.896 26.992 1.00 87.19 251 ALA A CA 1
ATOM 1963 C C . ALA A 1 251 ? -25.557 -3.897 25.932 1.00 87.19 251 ALA A C 1
ATOM 1965 O O . ALA A 1 251 ? -26.109 -2.802 25.799 1.00 87.19 251 ALA A O 1
ATOM 1966 N N . VAL A 1 252 ? -24.552 -4.278 25.133 1.00 86.00 252 VAL A N 1
ATOM 1967 C CA . VAL A 1 252 ? -24.033 -3.428 24.044 1.00 86.00 252 VAL A CA 1
ATOM 1968 C C . VAL A 1 252 ? -25.078 -3.243 22.939 1.00 86.00 252 VAL A C 1
ATOM 1970 O O . VAL A 1 252 ? -25.251 -2.131 22.442 1.00 86.00 252 VAL A O 1
ATOM 1973 N N . HIS A 1 253 ? -25.819 -4.295 22.580 1.00 85.75 253 HIS A N 1
ATOM 1974 C CA . HIS A 1 253 ? -26.915 -4.181 21.613 1.00 85.75 253 HIS A CA 1
ATOM 1975 C C . HIS A 1 253 ? -28.066 -3.318 22.122 1.00 85.75 253 HIS A C 1
ATOM 1977 O O . HIS A 1 253 ? -28.578 -2.493 21.366 1.00 85.75 253 HIS A O 1
ATOM 1983 N N . ALA A 1 254 ? -28.457 -3.463 23.389 1.00 84.12 254 ALA A N 1
ATOM 1984 C CA . ALA A 1 254 ? -29.541 -2.694 23.998 1.00 84.12 254 ALA A CA 1
ATOM 1985 C C . ALA A 1 254 ? -29.284 -1.181 23.927 1.00 84.12 254 ALA A C 1
ATOM 1987 O O . ALA A 1 254 ? -30.211 -0.397 23.734 1.00 84.12 254 ALA A O 1
ATOM 1988 N N . ALA A 1 255 ? -28.019 -0.762 24.007 1.00 82.75 255 ALA A N 1
ATOM 1989 C CA . ALA A 1 255 ? -27.647 0.645 23.934 1.00 82.75 255 ALA A CA 1
ATOM 1990 C C . ALA A 1 255 ? -27.899 1.296 22.553 1.00 82.75 255 ALA A C 1
ATOM 1992 O O . ALA A 1 255 ? -27.945 2.524 22.485 1.00 82.75 255 ALA A O 1
ATOM 1993 N N . ILE A 1 256 ? -28.055 0.521 21.464 1.00 78.19 256 ILE A N 1
ATOM 1994 C CA . ILE A 1 256 ? -28.255 1.036 20.086 1.00 78.19 256 ILE A CA 1
ATOM 1995 C C . ILE A 1 256 ? -29.272 0.194 19.280 1.00 78.19 256 ILE A C 1
ATOM 1997 O O . ILE A 1 256 ? -29.294 0.224 18.050 1.00 78.19 256 ILE A O 1
ATOM 2001 N N . SER A 1 257 ? -30.144 -0.562 19.955 1.00 69.25 257 SER A N 1
ATOM 2002 C CA . SER A 1 257 ? -31.089 -1.486 19.299 1.00 69.25 257 SER A CA 1
ATOM 2003 C C . SER A 1 257 ? -31.931 -0.854 18.176 1.00 69.25 257 SER A C 1
ATOM 2005 O O . SER A 1 257 ? -31.995 -1.469 17.114 1.00 69.25 257 SER A O 1
ATOM 2007 N N . PRO A 1 258 ? -32.469 0.383 18.304 1.00 69.62 258 PRO A N 1
ATOM 2008 C CA . PRO A 1 258 ? -33.281 0.977 17.237 1.00 69.62 258 PRO A CA 1
ATOM 2009 C C . PRO A 1 258 ? -32.527 1.113 15.907 1.00 69.62 258 PRO A C 1
ATOM 2011 O O . PRO A 1 258 ? -33.075 0.860 14.843 1.00 69.62 258 PRO A O 1
ATOM 2014 N N . VAL A 1 259 ? -31.243 1.472 15.963 1.00 73.69 259 VAL A N 1
ATOM 2015 C CA . VAL A 1 259 ? -30.4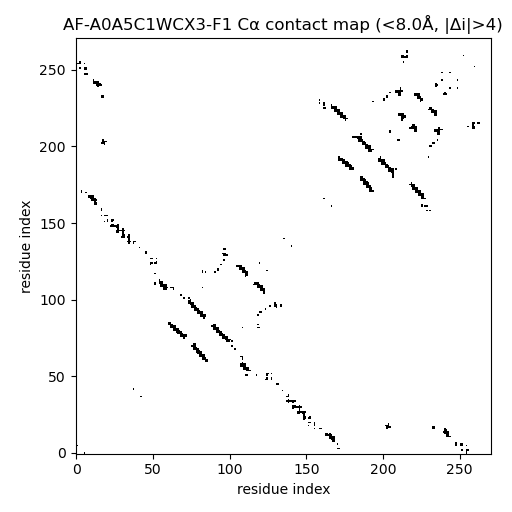25 1.701 14.763 1.00 73.69 259 VAL A CA 1
ATOM 2016 C C . VAL A 1 259 ? -30.023 0.379 14.107 1.00 73.69 259 VAL A C 1
ATOM 2018 O O . VAL A 1 259 ? -29.984 0.277 12.883 1.00 73.69 259 VAL A O 1
ATOM 2021 N N . GLN A 1 260 ? -29.715 -0.646 14.907 1.00 72.62 260 GLN A N 1
ATOM 2022 C CA . GLN A 1 260 ? -29.303 -1.954 14.387 1.00 72.62 260 GLN A CA 1
ATOM 2023 C C . GLN A 1 260 ? -30.455 -2.690 13.693 1.00 72.62 260 GLN A C 1
ATOM 2025 O O . GLN A 1 260 ? -30.233 -3.329 12.660 1.00 72.62 260 GLN A O 1
ATOM 2030 N N . ASP A 1 261 ? -31.675 -2.566 14.217 1.00 71.88 261 ASP A N 1
ATOM 2031 C CA . ASP A 1 261 ? -32.864 -3.168 13.613 1.00 71.88 261 ASP A CA 1
ATOM 2032 C C . ASP A 1 261 ? -33.223 -2.498 12.278 1.00 71.88 261 ASP A C 1
ATOM 2034 O O . ASP A 1 261 ? -33.454 -3.201 11.291 1.00 71.88 261 ASP A O 1
ATOM 2038 N N . ASP A 1 262 ? -33.146 -1.165 12.193 1.00 70.69 262 ASP A N 1
ATOM 2039 C CA . ASP A 1 262 ? -33.376 -0.419 10.948 1.00 70.69 262 ASP A CA 1
ATOM 2040 C C . ASP A 1 262 ? -32.378 -0.801 9.843 1.00 70.69 262 ASP A C 1
ATOM 2042 O O . ASP A 1 262 ? -32.772 -1.068 8.705 1.00 70.69 262 ASP A O 1
ATOM 2046 N N . ILE A 1 263 ? -31.083 -0.907 10.170 1.00 70.94 263 ILE A N 1
ATOM 2047 C CA . ILE A 1 263 ? -30.045 -1.323 9.207 1.00 70.94 263 ILE A CA 1
ATOM 2048 C C . ILE A 1 263 ? -30.286 -2.761 8.731 1.00 70.94 263 ILE A C 1
ATOM 2050 O O . ILE A 1 263 ? -30.064 -3.090 7.559 1.00 70.94 263 ILE A O 1
ATOM 2054 N N . ARG A 1 264 ? -30.730 -3.644 9.633 1.00 69.75 264 ARG A N 1
ATOM 2055 C CA . ARG A 1 264 ? -31.035 -5.038 9.301 1.00 69.75 264 ARG A CA 1
ATOM 2056 C C . ARG A 1 264 ? -32.248 -5.138 8.375 1.00 69.75 264 ARG A C 1
ATOM 2058 O O . ARG A 1 264 ? -32.200 -5.915 7.418 1.00 69.75 264 ARG A O 1
ATOM 2065 N N . LEU A 1 265 ? -33.291 -4.348 8.628 1.00 69.88 265 LEU A N 1
ATOM 2066 C CA . LEU A 1 265 ? -34.510 -4.297 7.820 1.00 69.88 265 LEU A CA 1
ATOM 2067 C C . LEU A 1 265 ? -34.253 -3.704 6.429 1.00 69.88 265 LEU A C 1
ATOM 2069 O O . LEU A 1 265 ? -34.563 -4.369 5.440 1.00 69.88 265 LEU A O 1
ATOM 2073 N N . ASP A 1 266 ? -33.609 -2.537 6.332 1.00 70.94 266 ASP A N 1
ATOM 2074 C CA . ASP A 1 266 ? -33.256 -1.904 5.048 1.00 70.94 266 ASP A CA 1
ATOM 2075 C C . ASP A 1 266 ? -32.445 -2.860 4.163 1.00 70.94 266 ASP A C 1
ATOM 2077 O O . ASP A 1 266 ? -32.738 -3.060 2.983 1.00 70.94 266 ASP A O 1
ATOM 2081 N N . ARG A 1 267 ? -31.471 -3.566 4.744 1.00 68.75 267 ARG A N 1
ATOM 2082 C CA . ARG A 1 267 ? -30.679 -4.537 3.981 1.00 68.75 267 ARG A CA 1
ATOM 2083 C C . ARG A 1 267 ? -31.452 -5.773 3.565 1.00 68.75 267 ARG A C 1
ATOM 2085 O O . ARG A 1 267 ? -31.101 -6.330 2.533 1.00 68.75 267 ARG A O 1
ATOM 2092 N N . SER A 1 268 ? -32.457 -6.209 4.322 1.00 65.31 268 SER A N 1
ATOM 2093 C CA . SER A 1 268 ? -33.301 -7.343 3.927 1.00 65.31 268 SER A CA 1
ATOM 2094 C C . SER A 1 268 ? -34.202 -7.025 2.729 1.00 65.31 268 SER A C 1
ATOM 2096 O O . SER A 1 268 ? -34.523 -7.930 1.971 1.00 65.31 268 SER A O 1
ATOM 2098 N N . MET A 1 269 ? -34.541 -5.747 2.518 1.00 63.12 269 MET A N 1
ATOM 2099 C CA . MET A 1 269 ? -35.375 -5.286 1.399 1.00 63.12 269 MET A CA 1
ATOM 2100 C C . MET A 1 269 ? -34.591 -5.024 0.105 1.00 63.12 269 MET A C 1
ATOM 2102 O O . MET A 1 269 ? -35.188 -4.892 -0.959 1.00 63.12 269 MET A O 1
ATOM 2106 N N . ARG A 1 270 ? -33.256 -4.926 0.173 1.00 58.16 270 ARG A N 1
ATOM 2107 C CA . ARG A 1 270 ? -32.387 -4.682 -0.995 1.00 58.16 270 ARG A CA 1
ATOM 2108 C C . ARG A 1 270 ? -31.940 -5.962 -1.723 1.00 58.16 270 ARG A C 1
ATOM 2110 O O . ARG A 1 270 ? -31.066 -5.867 -2.588 1.00 58.16 270 ARG A O 1
ATOM 2117 N N . TRP A 1 271 ? -32.499 -7.124 -1.376 1.00 45.97 271 TRP A N 1
ATOM 2118 C CA . TRP A 1 271 ? -32.251 -8.415 -2.033 1.00 45.97 271 TRP A CA 1
ATOM 2119 C C . TRP A 1 271 ? -33.532 -9.002 -2.609 1.00 45.97 271 TRP A C 1
ATOM 2121 O O . TRP A 1 271 ? -34.557 -8.966 -1.897 1.00 45.97 271 TRP A O 1
#

Secondary structure (DSSP, 8-state):
--TTTTS--SEE-BS--S--HHHHHHHHHHHHHHHHHHHHHHHHHHHHHHHHHHSEEE-TT-EEEEEEEEEETTTEEEEEEEEE-TTS-EEEEEEEEE----SPPP--EEEESS-TT-EEEHHHHHTHHHHHHHHHHHHHHHHHHHHHHHHHHHHHHHHHHHTSS-EEEEEEEEEEEEEEE-SSEEEEEEEEEETTEEEEEEEEEETTPPB-BSSTTS-EEEEEEETT-S--EEPBTT-TTB---HHHHHHHHHTTHHHHHHHHHHHHHT-

Mean predicted aligned error: 10.52 Å